Protein AF-0000000070378202 (afdb_homodimer)

Sequence (246 aa):
MAEDNIDEQTFQQDETEKQVVTYIEKVLQGKDYKEDMVPQWINEICEQTLEYLIKQQKPYKYMVNCMIMQSTGTGACAAQSCFWDGVVDGIAIIKWPKDSKEYSKNQVSAIVTVFASSLVPNHMAEDNIDEQTFQQDETEKQVVTYIEKVLQGKDYKEDMVPQWINEICEQTLEYLIKQQKPYKYMVNCMIMQSTGTGACAAQSCFWDGVVDGIAIIKWPKDSKEYSKNQVSAIVTVFASSLVPNH

InterPro domains:
  IPR005334 Dynein light chain Tctex-1-like [PF03645] (18-115)
  IPR005334 Dynein light chain Tctex-1-like [PTHR21255] (8-117)
  IPR038586 Tctex-1-like superfamily [G3DSA:3.30.1140.40] (4-118)

Solvent-accessible surface area (backbone atoms only — not comparable to full-atom values): 13903 Å² total; per-residue (Å²): 122,72,72,68,51,48,61,63,56,43,78,54,48,69,61,50,45,55,54,44,48,53,45,44,44,74,71,47,63,95,47,68,59,45,80,87,49,45,64,58,52,43,49,51,41,42,49,54,47,50,51,54,55,59,71,60,71,41,62,51,33,41,39,35,38,34,34,42,34,41,45,72,79,67,59,68,50,69,52,70,46,75,49,69,56,78,84,67,28,42,67,36,80,43,61,37,69,78,68,78,59,86,76,46,85,39,31,53,33,38,39,40,37,39,38,35,44,54,66,68,78,83,125,121,72,72,67,51,48,61,64,58,43,78,55,46,70,62,49,46,57,52,45,49,54,46,45,44,72,71,46,62,93,46,65,59,44,81,88,49,45,64,57,52,43,49,51,39,44,50,54,48,49,51,54,56,58,70,61,70,42,62,52,33,38,38,36,38,33,33,42,32,44,44,72,77,65,60,69,51,69,50,69,47,74,49,72,56,78,84,66,29,42,67,36,80,42,60,37,69,77,67,78,59,85,74,45,83,39,30,54,33,36,39,39,37,39,39,36,44,53,66,68,77,84,125

Foldseek 3Di:
DVVVVDVLQADDQVVLQVQLVVQLCVLAPPDFDDPVCVVVSQVSSQVSSVVVVVVSVHQWDKDKDKDKDFPQVDDDDDDDDDDADPVRKDKYKYKPPPDPPPRDGRRMIMIMMMIIHGPDPPD/DVVVVCVLQADDQVVLQVQLVVQLCVLAPPDFDDPVCVVVSQVSSQVSSVVVVVVSVHQWDKDKDKDKDFPQVDDDDDDDDDDADPVRKDKYKYKPPPDPPPRDGRRMIMIMMMIIHGPDPPD

Structure (mmCIF, N/CA/C/O backbone):
data_AF-0000000070378202-model_v1
#
loop_
_entity.id
_entity.type
_entity.pdbx_description
1 polymer 'Dynein light chain tctex-type 1 protein'
#
loop_
_atom_site.group_PDB
_atom_site.id
_atom_site.type_symbol
_atom_site.label_atom_id
_atom_site.label_alt_id
_atom_site.label_comp_id
_atom_site.label_asym_id
_atom_site.label_entity_id
_atom_site.label_seq_id
_atom_site.pdbx_PDB_ins_code
_atom_site.Cartn_x
_atom_site.Cartn_y
_atom_site.Cartn_z
_atom_site.occupancy
_atom_site.B_iso_or_equiv
_atom_site.auth_seq_id
_atom_site.auth_comp_id
_atom_site.auth_asym_id
_atom_site.auth_atom_id
_atom_site.pdbx_PDB_model_num
ATOM 1 N N . MET A 1 1 ? 23.797 -27.438 1.783 1 36 1 MET A N 1
ATOM 2 C CA . MET A 1 1 ? 23.703 -26.844 0.45 1 36 1 MET A CA 1
ATOM 3 C C . MET A 1 1 ? 22.266 -26.406 0.142 1 36 1 MET A C 1
ATOM 5 O O . MET A 1 1 ? 22.047 -25.594 -0.753 1 36 1 MET A O 1
ATOM 9 N N . ALA A 1 2 ? 21.281 -27.141 0.594 1 45.66 2 ALA A N 1
ATOM 10 C CA . ALA A 1 2 ? 19.828 -27.094 0.373 1 45.66 2 ALA A CA 1
ATOM 11 C C . ALA A 1 2 ? 19.219 -25.891 1.086 1 45.66 2 ALA A C 1
ATOM 13 O O . ALA A 1 2 ? 18.266 -25.281 0.577 1 45.66 2 ALA A O 1
ATOM 14 N N . GLU A 1 3 ? 19.5 -25.656 2.238 1 49.12 3 GLU A N 1
ATOM 15 C CA . GLU A 1 3 ? 19.109 -24.609 3.182 1 49.12 3 GLU A CA 1
ATOM 16 C C . GLU A 1 3 ? 19.516 -23.234 2.682 1 49.12 3 GLU A C 1
ATOM 18 O O . GLU A 1 3 ? 18.797 -22.25 2.891 1 49.12 3 GLU A O 1
ATOM 23 N N . ASP A 1 4 ? 20.75 -23.125 2.211 1 50.88 4 ASP A N 1
ATOM 24 C CA . ASP A 1 4 ? 21.391 -21.922 1.692 1 50.88 4 ASP A CA 1
ATOM 25 C C . ASP A 1 4 ? 20.609 -21.344 0.51 1 50.88 4 ASP A C 1
ATOM 27 O O . ASP A 1 4 ? 20.516 -20.125 0.35 1 50.88 4 ASP A O 1
ATOM 31 N N . ASN A 1 5 ? 19.969 -22.281 -0.327 1 58.06 5 ASN A N 1
ATOM 32 C CA . ASN A 1 5 ? 19.312 -21.984 -1.59 1 58.06 5 ASN A CA 1
ATOM 33 C C . ASN A 1 5 ? 17.922 -21.359 -1.364 1 58.06 5 ASN A C 1
ATOM 35 O O . ASN A 1 5 ? 17.453 -20.578 -2.193 1 58.06 5 ASN A O 1
ATOM 39 N N . ILE A 1 6 ? 17.438 -21.609 -0.183 1 62.44 6 ILE A N 1
ATOM 40 C CA . ILE A 1 6 ? 16.094 -21.141 0.122 1 62.44 6 ILE A CA 1
ATOM 41 C C . ILE A 1 6 ? 16.109 -19.625 0.309 1 62.44 6 ILE A C 1
ATOM 43 O O . ILE A 1 6 ? 15.234 -18.906 -0.188 1 62.44 6 ILE A O 1
ATOM 47 N N . ASP A 1 7 ? 17.172 -19.203 0.99 1 70 7 ASP A N 1
ATOM 48 C CA . ASP A 1 7 ? 17.281 -17.766 1.219 1 70 7 ASP A CA 1
ATOM 49 C C . ASP A 1 7 ? 17.422 -17.016 -0.1 1 70 7 ASP A C 1
ATOM 51 O O . ASP A 1 7 ? 16.891 -15.906 -0.243 1 70 7 ASP A O 1
ATOM 55 N N . GLU A 1 8 ? 17.984 -17.734 -1.049 1 76.81 8 GLU A N 1
ATOM 56 C CA . GLU A 1 8 ? 18.234 -17.078 -2.334 1 76.81 8 GLU A CA 1
ATOM 57 C C . GLU A 1 8 ? 16.938 -16.922 -3.129 1 76.81 8 GLU A C 1
ATOM 59 O O . GLU A 1 8 ? 16.844 -16.078 -4.016 1 76.81 8 GLU A O 1
ATOM 64 N N . GLN A 1 9 ? 16.047 -17.672 -2.738 1 87.06 9 GLN A N 1
ATOM 65 C CA . GLN A 1 9 ? 14.828 -17.656 -3.545 1 87.06 9 GLN A CA 1
ATOM 66 C C . GLN A 1 9 ? 13.656 -17.047 -2.766 1 87.06 9 GLN A C 1
ATOM 68 O O . GLN A 1 9 ? 12.57 -16.859 -3.314 1 87.06 9 GLN A O 1
ATOM 73 N N . THR A 1 10 ? 13.969 -16.703 -1.515 1 92.75 10 THR A N 1
ATOM 74 C CA . THR A 1 10 ? 12.875 -16.219 -0.678 1 92.75 10 THR A CA 1
ATOM 75 C C . THR A 1 10 ? 13.023 -14.719 -0.425 1 92.75 10 THR A C 1
ATOM 77 O O . THR A 1 10 ? 14.117 -14.164 -0.562 1 92.75 10 THR A O 1
ATOM 80 N N . PHE A 1 11 ? 11.945 -14.125 -0.12 1 95.75 11 PHE A N 1
ATOM 81 C CA . PHE A 1 11 ? 11.945 -12.695 0.182 1 95.75 11 PHE A CA 1
ATOM 82 C C . PHE A 1 11 ? 12.688 -12.422 1.486 1 95.75 11 PHE A C 1
ATOM 84 O O . PHE A 1 11 ? 12.391 -13.031 2.516 1 95.75 11 PHE A O 1
ATOM 91 N N . GLN A 1 12 ? 13.68 -11.547 1.439 1 96 12 GLN A N 1
ATOM 92 C CA . GLN A 1 12 ? 14.469 -11.18 2.611 1 96 12 GLN A CA 1
ATOM 93 C C . GLN A 1 12 ? 14.008 -9.844 3.188 1 96 12 GLN A C 1
ATOM 95 O O . GLN A 1 12 ? 14.5 -8.789 2.785 1 96 12 GLN A O 1
ATOM 100 N N . GLN A 1 13 ? 13.156 -9.93 4.176 1 95.94 13 GLN A N 1
ATOM 101 C CA . GLN A 1 13 ? 12.516 -8.75 4.746 1 95.94 13 GLN A CA 1
ATOM 102 C C . GLN A 1 13 ? 13.555 -7.797 5.336 1 95.94 13 GLN A C 1
ATOM 104 O O . GLN A 1 13 ? 13.562 -6.605 5.02 1 95.94 13 GLN A O 1
ATOM 109 N N . ASP A 1 14 ? 14.484 -8.289 6.172 1 96.31 14 ASP A N 1
ATOM 110 C CA . ASP A 1 14 ? 15.461 -7.465 6.875 1 96.31 14 ASP A CA 1
ATOM 111 C C . ASP A 1 14 ? 16.375 -6.738 5.891 1 96.31 14 ASP A C 1
ATOM 113 O O . ASP A 1 14 ? 16.625 -5.543 6.047 1 96.31 14 ASP A O 1
ATOM 117 N N . GLU A 1 15 ? 16.875 -7.492 4.902 1 96.44 15 GLU A N 1
ATOM 118 C CA . GLU A 1 15 ? 17.75 -6.895 3.895 1 96.44 15 GLU A CA 1
ATOM 119 C C . GLU A 1 15 ? 17 -5.828 3.09 1 96.44 15 GLU A C 1
ATOM 121 O O . GLU A 1 15 ? 17.562 -4.773 2.787 1 96.44 15 GLU A O 1
ATOM 126 N N . THR A 1 16 ? 15.773 -6.164 2.727 1 97.62 16 THR A N 1
ATOM 127 C CA . THR A 1 16 ? 14.961 -5.211 1.981 1 97.62 16 THR A CA 1
ATOM 128 C C . THR A 1 16 ? 14.758 -3.93 2.783 1 97.62 16 THR A C 1
ATOM 130 O O . THR A 1 16 ? 14.906 -2.826 2.252 1 97.62 16 THR A O 1
ATOM 1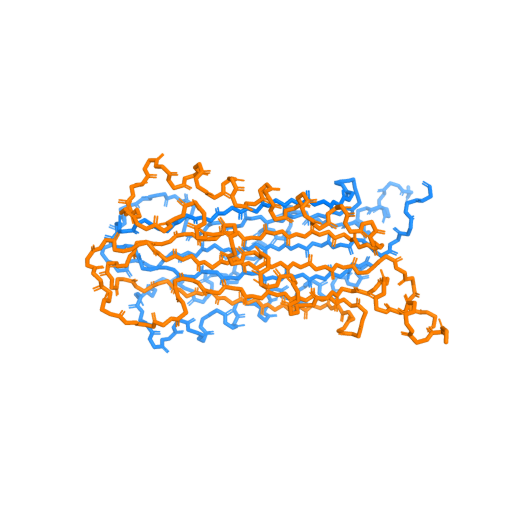33 N N . GLU A 1 17 ? 14.5 -4.039 4.047 1 97.75 17 GLU A N 1
ATOM 134 C CA . GLU A 1 17 ? 14.297 -2.881 4.91 1 97.75 17 GLU A CA 1
ATOM 135 C C . GLU A 1 17 ? 15.539 -1.998 4.949 1 97.75 17 GLU A C 1
ATOM 137 O O . GLU A 1 17 ? 15.453 -0.777 4.805 1 97.75 17 GLU A O 1
ATOM 142 N N . LYS A 1 18 ? 16.641 -2.631 5.145 1 97.69 18 LYS A N 1
ATOM 143 C CA . LYS A 1 18 ? 17.906 -1.893 5.203 1 97.69 18 LYS A CA 1
ATOM 144 C C . LYS A 1 18 ? 18.156 -1.137 3.9 1 97.69 18 LYS A C 1
ATOM 146 O O . LYS A 1 18 ? 18.531 0.037 3.922 1 97.69 18 LYS A O 1
ATOM 151 N N . GLN A 1 19 ? 17.938 -1.818 2.812 1 98.12 19 GLN A N 1
ATOM 152 C CA . GLN A 1 19 ? 18.188 -1.203 1.512 1 98.12 19 GLN A CA 1
ATOM 153 C C . GLN A 1 19 ? 17.219 -0.045 1.261 1 98.12 19 GLN A C 1
ATOM 155 O O . GLN A 1 19 ? 17.641 1.019 0.791 1 98.12 19 GLN A O 1
ATOM 160 N N . VAL A 1 20 ? 15.961 -0.213 1.566 1 98.31 20 VAL A N 1
ATOM 161 C CA . VAL A 1 20 ? 14.961 0.814 1.309 1 98.31 20 VAL A CA 1
ATOM 162 C C . VAL A 1 20 ? 15.234 2.037 2.178 1 98.31 20 VAL A C 1
ATOM 164 O O . VAL A 1 20 ? 15.055 3.176 1.737 1 98.31 20 VAL A O 1
ATOM 167 N N . VAL A 1 21 ? 15.742 1.843 3.391 1 97.62 21 VAL A N 1
ATOM 168 C CA . VAL A 1 21 ? 16.109 2.953 4.262 1 97.62 21 VAL A CA 1
ATOM 169 C C . VAL A 1 21 ? 17.188 3.805 3.594 1 97.62 21 VAL A C 1
ATOM 171 O O . VAL A 1 21 ? 17.125 5.035 3.629 1 97.62 21 VAL A O 1
ATOM 174 N N . THR A 1 22 ? 18.156 3.172 3.035 1 98.12 22 THR A N 1
ATOM 175 C CA . THR A 1 22 ? 19.219 3.895 2.361 1 98.12 22 THR A CA 1
ATOM 176 C C . THR A 1 22 ? 18.672 4.75 1.227 1 98.12 22 THR A C 1
ATOM 178 O O . THR A 1 22 ? 19.125 5.875 1.01 1 98.12 22 THR A O 1
ATOM 181 N N . TYR A 1 23 ? 17.641 4.234 0.448 1 98.38 23 TYR A N 1
ATOM 182 C CA . TYR A 1 23 ? 17.047 4.984 -0.648 1 98.38 23 TYR A CA 1
ATOM 183 C C . TYR A 1 23 ? 16.25 6.18 -0.123 1 98.38 23 TYR A C 1
ATOM 185 O O . TYR A 1 23 ? 16.297 7.262 -0.708 1 98.38 23 TYR A O 1
ATOM 193 N N . ILE A 1 24 ? 15.555 5.98 0.973 1 97.88 24 ILE A N 1
ATOM 194 C CA . ILE A 1 24 ? 14.797 7.062 1.596 1 97.88 24 ILE A CA 1
ATOM 195 C C . ILE A 1 24 ? 15.75 8.164 2.049 1 97.88 24 ILE A C 1
ATOM 197 O O . ILE A 1 24 ? 15.523 9.344 1.764 1 97.88 24 ILE A O 1
ATOM 201 N N . GLU A 1 25 ? 16.766 7.809 2.703 1 96.69 25 GLU A N 1
ATOM 202 C CA . GLU A 1 25 ? 17.719 8.773 3.242 1 96.69 25 GLU A CA 1
ATOM 203 C C . GLU A 1 25 ? 18.438 9.523 2.125 1 96.69 25 GLU A C 1
ATOM 205 O O . GLU A 1 25 ? 18.703 10.727 2.236 1 96.69 25 GLU A O 1
ATOM 210 N N . LYS A 1 26 ? 18.781 8.781 1.133 1 97.75 26 LYS A N 1
ATOM 211 C CA . LYS A 1 26 ? 19.422 9.414 -0.025 1 97.75 26 LYS A CA 1
ATOM 212 C C . LYS A 1 26 ? 18.531 10.523 -0.594 1 97.75 26 LYS A C 1
ATOM 214 O O . LYS A 1 26 ? 19.047 11.555 -1.037 1 97.75 26 LYS A O 1
ATOM 219 N N . VAL A 1 27 ? 17.203 10.336 -0.586 1 97.75 27 VAL A N 1
ATOM 220 C CA . VAL A 1 27 ? 16.266 11.258 -1.225 1 97.75 27 VAL A CA 1
ATOM 221 C C . VAL A 1 27 ? 15.836 12.336 -0.229 1 97.75 27 VAL A C 1
ATOM 223 O O . VAL A 1 27 ? 15.789 13.516 -0.567 1 97.75 27 VAL A O 1
ATOM 226 N N . LEU A 1 28 ? 15.633 12 1.084 1 95.44 28 LEU A N 1
ATOM 227 C CA . LEU A 1 28 ? 14.883 12.883 1.969 1 95.44 28 LEU A CA 1
ATOM 228 C C . LEU A 1 28 ? 15.797 13.484 3.035 1 95.44 28 LEU A C 1
ATOM 230 O O . LEU A 1 28 ? 15.438 14.469 3.684 1 95.44 28 LEU A O 1
ATOM 234 N N . GLN A 1 29 ? 16.906 12.828 3.342 1 93.56 29 GLN A N 1
ATOM 235 C CA . GLN A 1 29 ? 17.75 13.305 4.434 1 93.56 29 GLN A CA 1
ATOM 236 C C . GLN A 1 29 ? 18.141 14.766 4.227 1 93.56 29 GLN A C 1
ATOM 238 O O . GLN A 1 29 ? 18.609 15.141 3.15 1 93.56 29 GLN A O 1
ATOM 243 N N . GLY A 1 30 ? 17.828 15.641 5.242 1 90.62 30 GLY A N 1
ATOM 244 C CA . GLY A 1 30 ? 18.219 17.047 5.219 1 90.62 30 GLY A CA 1
ATOM 245 C C . GLY A 1 30 ? 17.25 17.922 4.445 1 90.62 30 GLY A C 1
ATOM 246 O O . GLY A 1 30 ? 17.5 19.109 4.258 1 90.62 30 GLY A O 1
ATOM 247 N N . LYS A 1 31 ? 16.188 17.375 3.93 1 91.44 31 LYS A N 1
ATOM 248 C CA . LYS A 1 31 ? 15.227 18.156 3.154 1 91.44 31 LYS A CA 1
ATOM 249 C C . LYS A 1 31 ? 14.031 18.562 4.012 1 91.44 31 LYS A C 1
ATOM 251 O O . LYS A 1 31 ? 13.609 17.812 4.895 1 91.44 31 LYS A O 1
ATOM 256 N N . ASP A 1 32 ? 13.539 19.75 3.656 1 90.12 32 ASP A N 1
ATOM 257 C CA . ASP A 1 32 ? 12.258 20.172 4.211 1 90.12 32 ASP A CA 1
ATOM 258 C C . ASP A 1 32 ? 11.109 19.812 3.268 1 90.12 32 ASP A C 1
ATOM 260 O O . ASP A 1 32 ? 11.289 19.75 2.051 1 90.12 32 ASP A O 1
ATOM 264 N N . TYR A 1 33 ? 10.016 19.641 3.9 1 89.94 33 TYR A N 1
ATOM 265 C CA . TYR A 1 33 ? 8.852 19.266 3.098 1 89.94 33 TYR A CA 1
ATOM 266 C C . TYR A 1 33 ? 8.516 20.359 2.09 1 89.94 33 TYR A C 1
ATOM 268 O O . TYR A 1 33 ? 8.352 21.531 2.457 1 89.94 33 TYR A O 1
ATOM 276 N N . LYS A 1 34 ? 8.461 20.031 0.871 1 91.12 34 LYS A N 1
ATOM 277 C CA . LYS A 1 34 ? 8.016 20.875 -0.242 1 91.12 34 LYS A CA 1
ATOM 278 C C . LYS A 1 34 ? 6.984 20.141 -1.099 1 91.12 34 LYS A C 1
ATOM 280 O O . LYS A 1 34 ? 7.328 19.234 -1.854 1 91.12 34 LYS A O 1
ATOM 285 N N . GLU A 1 35 ? 5.812 20.578 -1.012 1 88.31 35 GLU A N 1
ATOM 286 C CA . GLU A 1 35 ? 4.68 19.906 -1.637 1 88.31 35 GLU A CA 1
ATOM 287 C C . GLU A 1 35 ? 4.934 19.656 -3.121 1 88.31 35 GLU A C 1
ATOM 289 O O . GLU A 1 35 ? 4.551 18.609 -3.656 1 88.31 35 GLU A O 1
ATOM 294 N N . ASP A 1 36 ? 5.516 20.5 -3.746 1 93.75 36 ASP A N 1
ATOM 295 C CA . ASP A 1 36 ? 5.727 20.406 -5.188 1 93.75 36 ASP A CA 1
ATOM 296 C C . ASP A 1 36 ? 6.816 19.391 -5.516 1 93.75 36 ASP A C 1
ATOM 298 O O . ASP A 1 36 ? 6.938 18.953 -6.66 1 93.75 36 ASP A O 1
ATOM 302 N N . MET A 1 37 ? 7.609 19.031 -4.531 1 95.38 37 MET A N 1
ATOM 303 C CA . MET A 1 37 ? 8.711 18.109 -4.766 1 95.38 37 MET A CA 1
ATOM 304 C C . MET A 1 37 ? 8.328 16.688 -4.344 1 95.38 37 MET A C 1
ATOM 306 O O . MET A 1 37 ? 9 15.719 -4.719 1 95.38 37 MET A O 1
ATOM 310 N N . VAL A 1 38 ? 7.312 16.562 -3.6 1 94.94 38 VAL A N 1
ATOM 311 C CA . VAL A 1 38 ? 6.961 15.32 -2.938 1 94.94 38 VAL A CA 1
ATOM 312 C C . VAL A 1 38 ? 6.695 14.234 -3.982 1 94.94 38 VAL A C 1
ATOM 314 O O . VAL A 1 38 ? 7.211 13.117 -3.873 1 94.94 38 VAL A O 1
ATOM 317 N N . PRO A 1 39 ? 6.008 14.586 -5.02 1 96.38 39 PRO A N 1
ATOM 318 C CA . PRO A 1 39 ? 5.789 13.547 -6.031 1 96.38 39 PRO A CA 1
ATOM 319 C C . PRO A 1 39 ? 7.094 13.023 -6.633 1 96.38 39 PRO A C 1
ATOM 321 O O . PRO A 1 39 ? 7.234 11.82 -6.859 1 96.38 39 PRO A O 1
ATOM 324 N N . GLN A 1 40 ? 7.949 13.844 -6.84 1 97.69 40 GLN A N 1
ATOM 325 C CA . GLN A 1 40 ? 9.242 13.438 -7.383 1 97.69 40 GLN A CA 1
ATOM 326 C C . GLN A 1 40 ? 10 12.547 -6.398 1 97.69 40 GLN A C 1
ATOM 328 O O . GLN A 1 40 ? 10.609 11.555 -6.797 1 97.69 40 GLN A O 1
ATOM 333 N N . TRP A 1 41 ? 9.992 12.945 -5.152 1 98.12 41 TRP A N 1
ATOM 334 C CA . TRP A 1 41 ? 10.648 12.148 -4.125 1 98.12 41 TRP A CA 1
ATOM 335 C C . TRP A 1 41 ? 10.047 10.742 -4.055 1 98.12 41 TRP A C 1
ATOM 337 O O . TRP A 1 41 ? 10.781 9.75 -4.008 1 98.12 41 TRP A O 1
ATOM 347 N N . ILE A 1 42 ? 8.742 10.672 -4.129 1 98.12 42 ILE A N 1
ATOM 348 C CA . ILE A 1 42 ? 8.039 9.398 -4.082 1 98.12 42 ILE A CA 1
ATOM 349 C C . ILE A 1 42 ? 8.453 8.531 -5.273 1 98.12 42 ILE A C 1
ATOM 351 O O . ILE A 1 42 ? 8.812 7.363 -5.109 1 98.12 42 ILE A O 1
ATOM 355 N N . ASN A 1 43 ? 8.438 9.102 -6.371 1 98.12 43 ASN A N 1
ATOM 356 C CA . ASN A 1 43 ? 8.805 8.367 -7.582 1 98.12 43 ASN A CA 1
ATOM 357 C C . ASN A 1 43 ? 10.227 7.816 -7.504 1 98.12 43 ASN A C 1
ATOM 359 O O . ASN A 1 43 ? 10.469 6.66 -7.848 1 98.12 43 ASN A O 1
ATOM 363 N N . GLU A 1 44 ? 11.07 8.625 -7.082 1 98.56 44 GLU A N 1
ATOM 364 C CA . GLU A 1 44 ? 12.469 8.219 -6.98 1 98.56 44 GLU A CA 1
ATOM 365 C C . GLU A 1 44 ? 12.633 7.051 -6.012 1 98.56 44 GLU A C 1
ATOM 367 O O . GLU A 1 44 ? 13.305 6.066 -6.32 1 98.56 44 GLU A O 1
ATOM 372 N N . ILE A 1 45 ? 12.023 7.129 -4.879 1 98.56 45 ILE A N 1
ATOM 373 C CA . ILE A 1 45 ? 12.117 6.078 -3.871 1 98.56 45 ILE A CA 1
ATOM 374 C C . ILE A 1 45 ? 11.5 4.789 -4.41 1 98.56 45 ILE A C 1
ATOM 376 O O . ILE A 1 45 ? 12.086 3.713 -4.289 1 98.56 45 ILE A O 1
ATOM 380 N N . CYS A 1 46 ? 10.406 4.871 -5.023 1 98.44 46 CYS A N 1
ATOM 381 C CA . CYS A 1 46 ? 9.727 3.711 -5.586 1 98.44 46 CYS A CA 1
ATOM 382 C C . CYS A 1 46 ? 10.578 3.055 -6.668 1 98.44 46 CYS A C 1
ATOM 384 O O . CYS A 1 46 ? 10.719 1.83 -6.695 1 98.44 46 CYS A O 1
ATOM 386 N N . GLU A 1 47 ? 11.094 3.893 -7.488 1 98.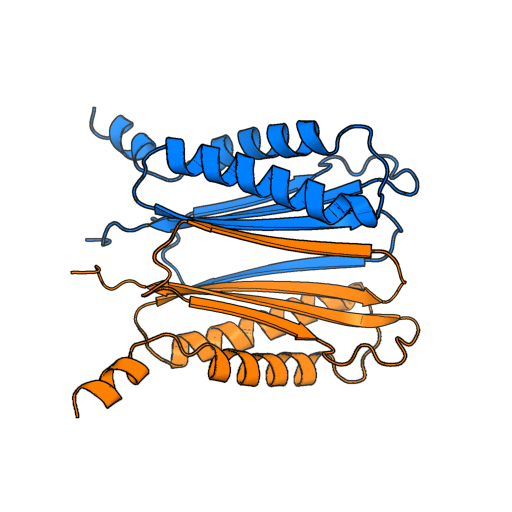06 47 GLU A N 1
ATOM 387 C CA . GLU A 1 47 ? 11.906 3.387 -8.594 1 98.06 47 GLU A CA 1
ATOM 388 C C . GLU A 1 47 ? 13.125 2.635 -8.078 1 98.06 47 GLU A C 1
ATOM 390 O O . GLU A 1 47 ? 13.398 1.509 -8.5 1 98.06 47 GLU A O 1
ATOM 395 N N . GLN A 1 48 ? 13.867 3.207 -7.199 1 98.5 48 GLN A N 1
ATOM 396 C CA . GLN A 1 48 ? 15.055 2.574 -6.648 1 98.5 48 GLN A CA 1
ATOM 397 C C . GLN A 1 48 ? 14.703 1.283 -5.914 1 98.5 48 GLN A C 1
ATOM 399 O O . GLN A 1 48 ? 15.406 0.278 -6.039 1 98.5 48 GLN A O 1
ATOM 404 N N . THR A 1 49 ? 13.641 1.327 -5.168 1 98.62 49 THR A N 1
ATOM 405 C CA . THR A 1 49 ? 13.203 0.159 -4.41 1 98.62 49 THR A CA 1
ATOM 406 C C . THR A 1 49 ? 12.82 -0.982 -5.348 1 98.62 49 THR A C 1
ATOM 408 O O . THR A 1 49 ? 13.266 -2.119 -5.168 1 98.62 49 THR A O 1
ATOM 411 N N . LEU A 1 50 ? 12.055 -0.627 -6.324 1 98.31 50 LEU A N 1
ATOM 412 C CA . LEU A 1 50 ? 11.602 -1.643 -7.266 1 98.31 50 LEU A CA 1
ATOM 413 C C . LEU A 1 50 ? 12.773 -2.205 -8.07 1 98.31 50 LEU A C 1
ATOM 415 O O . LEU A 1 50 ? 12.844 -3.412 -8.305 1 98.31 50 LEU A O 1
ATOM 419 N N . GLU A 1 51 ? 13.648 -1.346 -8.484 1 98.12 51 GLU A N 1
ATOM 420 C CA . GLU A 1 51 ? 14.836 -1.786 -9.203 1 98.12 51 GLU A CA 1
ATOM 421 C C . GLU A 1 51 ? 15.648 -2.777 -8.375 1 98.12 51 GLU A C 1
ATOM 423 O O . GLU A 1 51 ? 16.109 -3.801 -8.891 1 98.12 51 GLU A O 1
ATOM 428 N N . TYR A 1 52 ? 15.828 -2.461 -7.176 1 98.19 52 TYR A N 1
ATOM 429 C CA . TYR A 1 52 ? 16.547 -3.338 -6.25 1 98.19 52 TYR A CA 1
ATOM 430 C C . TYR A 1 52 ? 15.883 -4.707 -6.176 1 98.19 52 TYR A C 1
ATOM 432 O O . TYR A 1 52 ? 16.547 -5.734 -6.262 1 98.19 52 TYR A O 1
ATOM 440 N N . LEU A 1 53 ? 14.586 -4.77 -6.043 1 97.81 53 LEU A N 1
ATOM 441 C CA . LEU A 1 53 ? 13.844 -6.016 -5.895 1 97.81 53 LEU A CA 1
ATOM 442 C C . LEU A 1 53 ? 13.922 -6.855 -7.164 1 97.81 53 LEU A C 1
ATOM 444 O O . LEU A 1 53 ? 14.109 -8.07 -7.098 1 97.81 53 LEU A O 1
ATOM 448 N N . ILE A 1 54 ? 13.781 -6.191 -8.305 1 97.12 54 ILE A N 1
ATOM 449 C CA . ILE A 1 54 ? 13.828 -6.883 -9.586 1 97.12 54 ILE A CA 1
ATOM 450 C C . ILE A 1 54 ? 15.203 -7.496 -9.797 1 97.12 54 ILE A C 1
ATOM 452 O O . ILE A 1 54 ? 15.328 -8.609 -10.312 1 97.12 54 ILE A O 1
ATOM 456 N N . LYS A 1 55 ? 16.203 -6.812 -9.383 1 96.94 55 LYS A N 1
ATOM 457 C CA . LYS A 1 55 ? 17.594 -7.258 -9.555 1 96.94 55 LYS A CA 1
ATOM 458 C C . LYS A 1 55 ? 17.859 -8.523 -8.758 1 96.94 55 LYS A C 1
ATOM 460 O O . LYS A 1 55 ? 18.797 -9.273 -9.07 1 96.94 55 LYS A O 1
ATOM 465 N N . GLN A 1 56 ? 17.125 -8.742 -7.723 1 95.12 56 GLN A N 1
ATOM 466 C CA . GLN A 1 56 ? 17.312 -9.945 -6.922 1 95.12 56 GLN A CA 1
ATOM 467 C C . GLN A 1 56 ? 16.891 -11.195 -7.695 1 95.12 56 GLN A C 1
ATOM 469 O O . GLN A 1 56 ? 17.234 -12.312 -7.316 1 95.12 56 GLN A O 1
ATOM 474 N N . GLN A 1 57 ? 16.094 -11.07 -8.812 1 94.5 57 GLN A N 1
ATOM 475 C CA . GLN A 1 57 ? 15.672 -12.133 -9.719 1 94.5 57 GLN A CA 1
ATOM 476 C C . GLN A 1 57 ? 14.992 -13.266 -8.961 1 94.5 57 GLN A C 1
ATOM 478 O O . GLN A 1 57 ? 15.234 -14.445 -9.242 1 94.5 57 GLN A O 1
ATOM 483 N N . LYS A 1 58 ? 14.305 -12.922 -7.957 1 95.06 58 LYS A N 1
ATOM 484 C CA . LYS A 1 58 ? 13.5 -13.891 -7.211 1 95.06 58 LYS A CA 1
ATOM 485 C C . LYS A 1 58 ? 12.102 -14.016 -7.809 1 95.06 58 LYS A C 1
ATOM 487 O O . LYS A 1 58 ? 11.625 -13.102 -8.484 1 95.06 58 LYS A O 1
ATOM 492 N N . PRO A 1 59 ? 11.422 -15.156 -7.652 1 94.25 59 PRO A N 1
ATOM 493 C CA . PRO A 1 59 ? 10.109 -15.383 -8.266 1 94.25 59 PRO A CA 1
ATOM 494 C C . PRO A 1 59 ? 8.977 -14.719 -7.496 1 94.25 59 PRO A C 1
ATOM 496 O O . PRO A 1 59 ? 8.133 -15.406 -6.906 1 94.25 59 PRO A O 1
ATOM 499 N N . TYR A 1 60 ? 8.938 -13.469 -7.57 1 95.88 60 TYR A N 1
ATOM 500 C CA . TYR A 1 60 ? 7.926 -12.695 -6.859 1 95.88 60 TYR A CA 1
ATOM 501 C C . TYR A 1 60 ? 7.34 -11.609 -7.754 1 95.88 60 TYR A C 1
ATOM 503 O O . TYR A 1 60 ? 8.023 -11.086 -8.641 1 95.88 60 TYR A O 1
ATOM 511 N N . LYS A 1 61 ? 6.121 -11.336 -7.57 1 96.44 61 LYS A N 1
ATOM 512 C CA . LYS A 1 61 ? 5.535 -10.047 -7.926 1 96.44 61 LYS A CA 1
ATOM 513 C C . LYS A 1 61 ? 5.742 -9.023 -6.812 1 96.44 61 LYS A C 1
ATOM 515 O O . LYS A 1 61 ? 5.68 -9.367 -5.629 1 96.44 61 LYS A O 1
ATOM 520 N N . TYR A 1 62 ? 5.945 -7.797 -7.211 1 97.69 62 TYR A N 1
ATOM 521 C CA . TYR A 1 62 ? 6.25 -6.793 -6.199 1 97.69 62 TYR A CA 1
ATOM 522 C C . TYR A 1 62 ? 5.293 -5.609 -6.297 1 97.69 62 TYR A C 1
ATOM 524 O O . TYR A 1 62 ? 4.891 -5.219 -7.398 1 97.69 62 TYR A O 1
ATOM 532 N N . MET A 1 63 ? 5.004 -5.02 -5.172 1 97.06 63 MET A N 1
ATOM 533 C CA . MET A 1 63 ? 4.32 -3.736 -5.039 1 97.06 63 MET A CA 1
ATOM 534 C C . MET A 1 63 ? 5.004 -2.855 -4 1 97.06 63 MET A C 1
ATOM 536 O O . MET A 1 63 ? 5.316 -3.314 -2.9 1 97.06 63 MET A O 1
ATOM 540 N N . VAL A 1 64 ? 5.246 -1.672 -4.371 1 97.94 64 VAL A N 1
ATOM 541 C CA . VAL A 1 64 ? 5.84 -0.696 -3.463 1 97.94 64 VAL A CA 1
ATOM 542 C C . VAL A 1 64 ? 4.887 0.483 -3.279 1 97.94 64 VAL A C 1
ATOM 544 O O . VAL A 1 64 ? 4.434 1.082 -4.258 1 97.94 64 VAL A O 1
ATOM 547 N N . ASN A 1 65 ? 4.477 0.752 -2.117 1 97.19 65 ASN A N 1
ATOM 548 C CA . ASN A 1 65 ? 3.705 1.938 -1.758 1 97.19 65 ASN A CA 1
ATOM 549 C C . ASN A 1 65 ? 4.543 2.928 -0.954 1 97.19 65 ASN A C 1
ATOM 551 O O . ASN A 1 65 ? 5.09 2.578 0.093 1 97.19 65 ASN A O 1
ATOM 555 N N . CYS A 1 66 ? 4.648 4.094 -1.415 1 97.38 66 CYS A N 1
ATOM 556 C CA . CYS A 1 66 ? 5.406 5.129 -0.722 1 97.38 66 CYS A CA 1
ATOM 557 C C . CYS A 1 66 ? 4.516 6.309 -0.361 1 97.38 66 CYS A C 1
ATOM 559 O O . CYS A 1 66 ? 3.803 6.84 -1.216 1 97.38 66 CYS A O 1
ATOM 561 N N . MET A 1 67 ? 4.57 6.672 0.872 1 94.88 67 MET A N 1
ATOM 562 C CA . MET A 1 67 ? 3.85 7.828 1.396 1 94.88 67 MET A CA 1
ATOM 563 C C . MET A 1 67 ? 4.809 8.812 2.055 1 94.88 67 MET A C 1
ATOM 565 O O . MET A 1 67 ? 5.656 8.422 2.861 1 94.88 67 MET A O 1
ATOM 569 N N . ILE A 1 68 ? 4.684 10.023 1.723 1 93.56 68 ILE A N 1
ATOM 570 C CA . ILE A 1 68 ? 5.469 11.078 2.359 1 93.56 68 ILE A CA 1
ATOM 571 C C . ILE A 1 68 ? 4.535 12.094 3.014 1 93.56 68 ILE A C 1
ATOM 573 O O . ILE A 1 68 ? 3.516 12.477 2.434 1 93.56 68 ILE A O 1
ATOM 577 N N . MET A 1 69 ? 4.891 12.508 4.184 1 90.12 69 MET A N 1
ATOM 578 C CA . MET A 1 69 ? 4.051 13.43 4.949 1 90.12 69 MET A CA 1
ATOM 579 C C . MET A 1 69 ? 4.891 14.539 5.57 1 90.12 69 MET A C 1
ATOM 581 O O . MET A 1 69 ? 6.074 14.344 5.855 1 90.12 69 MET A O 1
ATOM 585 N N . GLN A 1 70 ? 4.176 15.688 5.699 1 85.56 70 GLN A N 1
ATOM 586 C CA . GLN A 1 70 ? 4.773 16.766 6.473 1 85.56 70 GLN A CA 1
ATOM 587 C C . GLN A 1 70 ? 4.602 16.531 7.973 1 85.56 70 GLN A C 1
ATOM 589 O O . GLN A 1 70 ? 3.529 16.141 8.422 1 85.56 70 GLN A O 1
ATOM 594 N N . SER A 1 71 ? 5.598 16.719 8.742 1 75 71 SER A N 1
ATOM 595 C CA . SER A 1 71 ? 5.527 16.547 10.195 1 75 71 SER A CA 1
ATOM 596 C C . SER A 1 71 ? 4.746 17.672 10.844 1 75 71 SER A C 1
ATOM 598 O O . SER A 1 71 ? 5.336 18.656 11.312 1 75 71 SER A O 1
ATOM 600 N N . THR A 1 72 ? 3.602 18.047 10.484 1 67.25 72 THR A N 1
ATOM 601 C CA . THR A 1 72 ? 2.826 19.156 11.039 1 67.25 72 THR A CA 1
ATOM 602 C C . THR A 1 72 ? 2.107 18.719 12.312 1 67.25 72 THR A C 1
ATOM 604 O O . THR A 1 72 ? 1.485 19.547 12.984 1 67.25 72 THR A O 1
ATOM 607 N N . GLY A 1 73 ? 2.35 17.672 12.844 1 63.06 73 GLY A N 1
ATOM 608 C CA . GLY A 1 73 ? 1.601 17.188 13.992 1 63.06 73 GLY A CA 1
ATOM 609 C C . GLY A 1 73 ? 0.26 16.578 13.617 1 63.06 73 GLY A C 1
ATOM 610 O O . GLY A 1 73 ? -0.444 16.047 14.477 1 63.06 73 GLY A O 1
ATOM 611 N N . THR A 1 74 ? -0.217 17.141 12.445 1 65 74 THR A N 1
ATOM 612 C CA . THR A 1 74 ? -1.468 16.531 12.008 1 65 74 THR A CA 1
ATOM 613 C C . THR A 1 74 ? -1.234 15.102 11.516 1 65 74 THR A C 1
ATOM 615 O O . THR A 1 74 ? -0.15 14.781 11.023 1 65 74 THR A O 1
ATOM 618 N N . GLY A 1 75 ? -2.252 14.234 11.945 1 70.88 75 GLY A N 1
ATOM 619 C CA . GLY A 1 75 ? -2.053 12.797 12.031 1 70.88 75 GLY A CA 1
ATOM 620 C C . GLY A 1 75 ? -2.504 12.055 10.781 1 70.88 75 GLY A C 1
ATOM 621 O O . GLY A 1 75 ? -3.611 12.281 10.289 1 70.88 75 GLY A O 1
ATOM 622 N N . ALA A 1 76 ? -1.646 11.492 9.969 1 82.69 76 ALA A N 1
ATOM 623 C CA . ALA A 1 76 ? -1.935 10.43 9.016 1 82.69 76 ALA A CA 1
ATOM 624 C C . ALA A 1 76 ? -1.613 9.062 9.617 1 82.69 76 ALA A C 1
ATOM 626 O O . ALA A 1 76 ? -0.65 8.914 10.367 1 82.69 76 ALA A O 1
ATOM 627 N N . CYS A 1 77 ? -2.531 8.195 9.422 1 91.5 77 CYS A N 1
ATOM 628 C CA . CYS A 1 77 ? -2.322 6.82 9.844 1 91.5 77 CYS A CA 1
ATOM 629 C C . CYS A 1 77 ? -2.662 5.844 8.727 1 91.5 77 CYS A C 1
ATOM 631 O O . CYS A 1 77 ? -3.629 6.047 7.992 1 91.5 77 CYS A O 1
ATOM 633 N N . ALA A 1 78 ? -1.866 4.906 8.602 1 93.25 78 ALA A N 1
ATOM 634 C CA . ALA A 1 78 ? -2.094 3.896 7.566 1 93.25 78 ALA A CA 1
ATOM 635 C C . ALA A 1 78 ? -1.852 2.49 8.109 1 93.25 78 ALA A C 1
ATOM 637 O O . ALA A 1 78 ? -1.007 2.295 8.992 1 93.25 78 ALA A O 1
ATOM 638 N N . ALA A 1 79 ? -2.557 1.588 7.574 1 94 79 ALA A N 1
ATOM 639 C CA . ALA A 1 79 ? -2.371 0.169 7.867 1 94 79 ALA A CA 1
ATOM 640 C C . ALA A 1 79 ? -2.742 -0.692 6.664 1 94 79 ALA A C 1
ATOM 642 O O . ALA A 1 79 ? -3.289 -0.191 5.68 1 94 79 ALA A O 1
ATOM 643 N N . GLN A 1 80 ? -2.365 -1.9 6.762 1 94 80 GLN A N 1
ATOM 644 C CA . GLN A 1 80 ? -2.645 -2.834 5.676 1 94 80 GLN A CA 1
ATOM 645 C C . GLN A 1 80 ? -3.141 -4.172 6.215 1 94 80 GLN A C 1
ATOM 647 O O . GLN A 1 80 ? -2.797 -4.562 7.332 1 94 80 GLN A O 1
ATOM 652 N N . SER A 1 81 ? -3.926 -4.766 5.52 1 95.19 81 SER A N 1
ATOM 653 C CA . SER A 1 81 ? -4.379 -6.137 5.723 1 95.19 81 SER A CA 1
ATOM 654 C C . SER A 1 81 ? -4.156 -6.984 4.473 1 95.19 81 SER A C 1
ATOM 656 O O . SER A 1 81 ? -4.125 -6.461 3.359 1 95.19 81 SER A O 1
ATOM 658 N N . CYS A 1 82 ? -3.938 -8.266 4.797 1 94.69 82 CYS A N 1
ATOM 659 C CA . CYS A 1 82 ? -3.609 -9.117 3.658 1 94.69 82 CYS A CA 1
ATOM 660 C C . CYS A 1 82 ? -4.316 -10.461 3.76 1 94.69 82 CYS A C 1
ATOM 662 O O . CYS A 1 82 ? -4.555 -10.961 4.859 1 94.69 82 CYS A O 1
ATOM 664 N N . PHE A 1 83 ? -4.699 -10.969 2.584 1 96.5 83 PHE A N 1
ATOM 665 C CA . PHE A 1 83 ? -5.105 -12.359 2.381 1 96.5 83 PHE A CA 1
ATOM 666 C C . PHE A 1 83 ? -4.18 -13.055 1.396 1 96.5 83 PHE A C 1
ATOM 668 O O . PHE A 1 83 ? -4.34 -12.922 0.182 1 96.5 83 PHE A O 1
ATOM 675 N N . TRP A 1 84 ? -3.182 -13.75 1.877 1 93.5 84 TRP A N 1
ATOM 676 C CA . TRP A 1 84 ? -2.109 -14.398 1.124 1 93.5 84 TRP A CA 1
ATOM 677 C C . TRP A 1 84 ? -1.423 -15.469 1.96 1 93.5 84 TRP A C 1
ATOM 679 O O . TRP A 1 84 ? -1.925 -15.852 3.02 1 93.5 84 TRP A O 1
ATOM 689 N N . ASP A 1 85 ? -0.437 -16.078 1.46 1 91.94 85 ASP A N 1
ATOM 690 C CA . ASP A 1 85 ? 0.324 -17.094 2.189 1 91.94 85 ASP A CA 1
ATOM 691 C C . ASP A 1 85 ? 1.521 -16.469 2.904 1 91.94 85 ASP A C 1
ATOM 693 O O . ASP A 1 85 ? 2.529 -16.141 2.271 1 91.94 85 ASP A O 1
ATOM 697 N N . GLY A 1 86 ? 1.415 -16.328 4.184 1 90.19 86 GLY A N 1
ATOM 698 C CA . GLY A 1 86 ? 2.428 -15.664 4.984 1 90.19 86 GLY A CA 1
ATOM 699 C C . GLY A 1 86 ? 3.734 -16.422 5.059 1 90.19 86 GLY A C 1
ATOM 700 O O . GLY A 1 86 ? 4.75 -15.891 5.508 1 90.19 86 GLY A O 1
ATOM 701 N N . VAL A 1 87 ? 3.717 -17.625 4.598 1 89.62 87 VAL A N 1
ATOM 702 C CA . VAL A 1 87 ? 4.926 -18.438 4.625 1 89.62 87 VAL A CA 1
ATOM 703 C C . VAL A 1 87 ? 5.793 -18.125 3.41 1 89.62 87 VAL A C 1
ATOM 705 O O . VAL A 1 87 ? 7.016 -18.031 3.521 1 89.62 87 VAL A O 1
ATOM 708 N N . VAL A 1 88 ? 5.18 -17.938 2.277 1 91.5 88 VAL A N 1
ATOM 709 C CA . VAL A 1 88 ? 5.941 -17.781 1.043 1 91.5 88 VAL A CA 1
ATOM 710 C C . VAL A 1 88 ? 5.93 -16.328 0.606 1 91.5 88 VAL A C 1
ATOM 712 O O . VAL A 1 88 ? 6.812 -15.883 -0.133 1 91.5 88 VAL A O 1
ATOM 715 N N . ASP A 1 89 ? 4.926 -15.594 1.044 1 95.44 89 ASP A N 1
ATOM 716 C CA . ASP A 1 89 ? 4.844 -14.18 0.684 1 95.44 89 ASP A CA 1
ATOM 717 C C . ASP A 1 89 ? 5.539 -13.305 1.726 1 95.44 89 ASP A C 1
ATOM 719 O O . ASP A 1 89 ? 5.898 -13.781 2.805 1 95.44 89 ASP A O 1
ATOM 723 N N . GLY A 1 90 ? 5.816 -12.078 1.396 1 95.5 90 GLY A N 1
ATOM 724 C CA . GLY A 1 90 ? 6.559 -11.211 2.297 1 95.5 90 GLY A CA 1
ATOM 725 C C . GLY A 1 90 ? 6.059 -9.781 2.289 1 95.5 90 GLY A C 1
ATOM 726 O O . GLY A 1 90 ? 5.477 -9.32 1.303 1 95.5 90 GLY A O 1
ATOM 727 N N . ILE A 1 91 ? 6.316 -9.109 3.4 1 96.69 91 ILE A N 1
ATOM 728 C CA . ILE A 1 91 ? 6.004 -7.688 3.529 1 96.69 91 ILE A CA 1
ATOM 729 C C . ILE A 1 91 ? 7.094 -6.988 4.34 1 96.69 91 ILE A C 1
ATOM 731 O O . ILE A 1 91 ? 7.641 -7.57 5.281 1 96.69 91 ILE A O 1
ATOM 735 N N . ALA A 1 92 ? 7.43 -5.824 3.939 1 97.25 92 ALA A N 1
ATOM 736 C CA . ALA A 1 92 ? 8.32 -4.945 4.691 1 97.25 92 ALA A CA 1
ATOM 737 C C . ALA A 1 92 ? 7.727 -3.545 4.828 1 97.25 92 ALA A C 1
ATOM 739 O O . ALA A 1 92 ? 7.332 -2.93 3.834 1 97.25 92 ALA A O 1
ATOM 740 N N . ILE A 1 93 ? 7.621 -3.117 6.039 1 96.19 93 ILE A N 1
ATOM 741 C CA . ILE A 1 93 ? 7.117 -1.776 6.316 1 96.19 93 ILE A CA 1
ATOM 742 C C . ILE A 1 93 ? 8.227 -0.92 6.918 1 96.19 93 ILE A C 1
ATOM 744 O O . ILE A 1 93 ? 8.742 -1.229 7.996 1 96.19 93 ILE A O 1
ATOM 748 N N . ILE A 1 94 ? 8.57 0.143 6.227 1 96.94 94 ILE A N 1
ATOM 749 C CA . ILE A 1 94 ? 9.664 1.017 6.633 1 96.94 94 ILE A CA 1
ATOM 750 C C . ILE A 1 94 ? 9.117 2.398 6.984 1 96.94 94 ILE A C 1
ATOM 752 O O . ILE A 1 94 ? 8.484 3.055 6.152 1 96.94 94 ILE A O 1
ATOM 756 N N . LYS A 1 95 ? 9.305 2.738 8.164 1 93.19 95 LYS A N 1
ATOM 757 C CA . LYS A 1 95 ? 8.977 4.09 8.609 1 93.19 95 LYS A CA 1
ATOM 758 C C . LYS A 1 95 ? 10.242 4.918 8.82 1 93.19 95 LYS A C 1
ATOM 760 O O . LYS A 1 95 ? 11.203 4.445 9.422 1 93.19 95 LYS A O 1
ATOM 765 N N . TRP A 1 96 ? 10.188 6.051 8.227 1 92.75 96 TRP A N 1
ATOM 766 C CA . TRP A 1 96 ? 11.344 6.93 8.32 1 92.75 96 TRP A CA 1
ATOM 767 C C . TRP A 1 96 ? 10.93 8.352 8.688 1 92.75 96 TRP A C 1
ATOM 769 O O . TRP A 1 96 ? 10 8.898 8.086 1 92.75 96 TRP A O 1
ATOM 779 N N . PRO A 1 97 ? 11.477 9.156 9.555 1 89.69 97 PRO A N 1
ATOM 780 C CA . PRO A 1 97 ? 12.602 8.664 10.359 1 89.69 97 PRO A CA 1
ATOM 781 C C . PRO A 1 97 ? 12.164 7.68 11.445 1 89.69 97 PRO A C 1
ATOM 783 O O . PRO A 1 97 ? 10.984 7.641 11.812 1 89.69 97 PRO A O 1
ATOM 786 N N . LYS A 1 98 ? 13.141 6.742 11.914 1 80.19 98 LYS A N 1
ATOM 787 C CA . LYS A 1 98 ? 12.844 5.754 12.938 1 80.19 98 LYS A CA 1
ATOM 788 C C . LYS A 1 98 ? 12.727 6.406 14.312 1 80.19 98 LYS A C 1
ATOM 790 O O . LYS A 1 98 ? 11.859 6.039 15.109 1 80.19 98 LYS A O 1
ATOM 795 N N . ASP A 1 99 ? 13.664 7.215 14.648 1 68.25 99 ASP A N 1
ATOM 796 C CA . ASP A 1 99 ? 13.734 7.836 15.969 1 68.25 99 ASP A CA 1
ATOM 797 C C . ASP A 1 99 ? 12.922 9.125 16.016 1 68.25 99 ASP A C 1
ATOM 799 O O . ASP A 1 99 ? 12.859 9.859 15.023 1 68.25 99 ASP A O 1
ATOM 803 N N . SER A 1 100 ? 11.781 9.07 16.641 1 55.97 100 SER A N 1
ATOM 804 C CA . SER A 1 100 ? 10.891 10.211 16.844 1 55.97 100 SER A CA 1
ATOM 805 C C . SER A 1 100 ? 11.672 11.445 17.281 1 55.97 100 SER A C 1
ATOM 807 O O . SER A 1 100 ? 11.078 12.461 17.656 1 55.97 100 SER A O 1
ATOM 809 N N . LYS A 1 101 ? 12.961 11.508 17.172 1 51.81 101 LYS A N 1
ATOM 810 C CA . LYS A 1 101 ? 13.484 12.711 17.797 1 51.81 101 LYS A CA 1
ATOM 811 C C . LYS A 1 101 ? 12.672 13.945 17.391 1 51.81 101 LYS A C 1
ATOM 813 O O . LYS A 1 101 ? 11.805 13.852 16.516 1 51.81 101 LYS A O 1
ATOM 818 N N . GLU A 1 102 ? 13.227 15.203 17.75 1 50 102 GLU A N 1
ATOM 819 C CA . GLU A 1 102 ? 12.703 16.562 17.719 1 50 102 GLU A CA 1
ATOM 820 C C . GLU A 1 102 ? 12.172 16.922 16.344 1 50 102 GLU A C 1
ATOM 822 O O . GLU A 1 102 ? 12.922 16.938 15.367 1 50 102 GLU A O 1
ATOM 827 N N . TYR A 1 103 ? 10.992 16.344 16.156 1 54.31 103 TYR A N 1
ATOM 828 C CA . TYR A 1 103 ? 10.258 16.734 14.961 1 54.31 103 TYR A CA 1
ATOM 829 C C . TYR A 1 103 ? 10.375 18.234 14.719 1 54.31 103 TYR A C 1
ATOM 831 O O . TYR A 1 103 ? 9.977 19.031 15.562 1 54.31 103 TYR A O 1
ATOM 839 N N . SER A 1 104 ? 11.469 18.609 14.047 1 60.12 104 SER A N 1
ATOM 840 C CA . SER A 1 104 ? 11.406 20 13.602 1 60.12 104 SER A CA 1
ATOM 841 C C . SER A 1 104 ? 10.164 20.25 12.75 1 60.12 104 SER A C 1
ATOM 843 O O . SER A 1 104 ? 9.656 19.328 12.102 1 60.12 104 SER A O 1
ATOM 845 N N . LYS A 1 105 ? 9.781 21.375 12.82 1 63.38 105 LYS A N 1
ATOM 846 C CA . LYS A 1 105 ? 8.719 21.891 11.961 1 63.38 105 LYS A CA 1
ATOM 847 C C . LYS A 1 105 ? 9.023 21.625 10.492 1 63.38 105 LYS A C 1
ATOM 849 O O . LYS A 1 105 ? 10.141 21.875 10.031 1 63.38 105 LYS A O 1
ATOM 854 N N . ASN A 1 106 ? 8.242 20.938 9.773 1 70.25 106 ASN A N 1
ATOM 855 C CA . ASN A 1 106 ? 8.312 20.719 8.336 1 70.25 106 ASN A CA 1
ATOM 856 C C . ASN A 1 106 ? 9.18 19.516 7.98 1 70.25 106 ASN A C 1
ATOM 858 O O . ASN A 1 106 ? 9.672 19.406 6.855 1 70.25 106 ASN A O 1
ATOM 862 N N . GLN A 1 107 ? 9.508 18.891 9.133 1 80.56 107 GLN A N 1
ATOM 863 C CA . GLN A 1 107 ? 10.25 17.672 8.844 1 80.56 107 GLN A CA 1
ATOM 864 C C . GLN A 1 107 ? 9.43 16.719 7.969 1 80.56 107 GLN A C 1
ATOM 866 O O . GLN A 1 107 ? 8.195 16.734 8.023 1 80.56 107 GLN A O 1
ATOM 871 N N . VAL A 1 108 ? 10.195 16.109 7.035 1 89.06 108 VAL A N 1
ATOM 872 C CA . VAL A 1 108 ? 9.57 15.141 6.137 1 89.06 108 VAL A CA 1
ATOM 873 C C . VAL A 1 108 ? 9.594 13.758 6.773 1 89.06 108 VAL A C 1
ATOM 875 O O . VAL A 1 108 ? 10.617 13.336 7.324 1 89.06 108 VAL A O 1
ATOM 878 N N . SER A 1 109 ? 8.469 13.078 6.773 1 91.06 109 SER A N 1
ATOM 879 C CA . SER A 1 109 ? 8.375 11.672 7.16 1 91.06 109 SER A CA 1
ATOM 880 C C . SER A 1 109 ? 7.871 10.812 6.008 1 91.06 109 SER A C 1
ATOM 882 O O . SER A 1 109 ? 7.152 11.297 5.133 1 91.06 109 SER A O 1
ATOM 884 N N . ALA A 1 110 ? 8.305 9.562 6.059 1 93.56 110 ALA A N 1
ATOM 885 C CA . ALA A 1 110 ? 7.891 8.68 4.977 1 93.56 110 ALA A CA 1
ATOM 886 C C . ALA A 1 110 ? 7.574 7.281 5.5 1 93.56 110 ALA A C 1
ATOM 888 O O . ALA A 1 110 ? 8.164 6.832 6.484 1 93.56 110 ALA A O 1
ATOM 889 N N . ILE A 1 111 ? 6.652 6.652 4.848 1 95.12 111 ILE A N 1
ATOM 890 C CA . ILE A 1 111 ? 6.383 5.23 5.039 1 95.12 111 ILE A CA 1
ATOM 891 C C . ILE A 1 111 ? 6.438 4.508 3.693 1 95.12 111 ILE A C 1
ATOM 893 O O . ILE A 1 111 ? 5.738 4.887 2.75 1 95.12 111 ILE A O 1
ATOM 897 N N . VAL A 1 112 ? 7.27 3.564 3.605 1 97.56 112 VAL A N 1
ATOM 898 C CA . VAL A 1 112 ? 7.348 2.738 2.404 1 97.56 112 VAL A CA 1
ATOM 899 C C . VAL A 1 112 ? 6.965 1.3 2.74 1 97.56 112 VAL A C 1
ATOM 901 O O . VAL A 1 112 ? 7.516 0.701 3.666 1 97.56 112 VAL A O 1
ATOM 904 N N . THR A 1 113 ? 6.059 0.765 2.092 1 97.56 113 THR A N 1
ATOM 905 C CA . THR A 1 113 ? 5.613 -0.614 2.262 1 97.56 113 THR A CA 1
ATOM 906 C C . THR A 1 113 ? 5.918 -1.439 1.016 1 97.56 113 THR A C 1
ATOM 908 O O . THR A 1 113 ? 5.562 -1.049 -0.097 1 97.56 113 THR A O 1
ATOM 911 N N . VAL A 1 114 ? 6.574 -2.508 1.211 1 98.12 114 VAL A N 1
ATOM 912 C CA . VAL A 1 114 ? 6.91 -3.414 0.118 1 98.12 114 VAL A CA 1
ATOM 913 C C . VAL A 1 114 ? 6.152 -4.727 0.285 1 98.12 114 VAL A C 1
ATOM 915 O O . VAL A 1 114 ? 6.168 -5.328 1.361 1 98.12 114 VAL A O 1
ATOM 918 N N . PHE A 1 115 ? 5.539 -5.121 -0.763 1 97.25 115 PHE A N 1
ATOM 919 C CA . PHE A 1 115 ? 4.863 -6.414 -0.817 1 97.25 115 PHE A CA 1
ATOM 920 C C . PHE A 1 115 ? 5.516 -7.324 -1.85 1 97.25 115 PHE A C 1
ATOM 922 O O . PHE A 1 115 ? 5.793 -6.898 -2.973 1 97.25 115 PHE A O 1
ATOM 929 N N . ALA A 1 116 ? 5.73 -8.531 -1.438 1 97.12 116 ALA A N 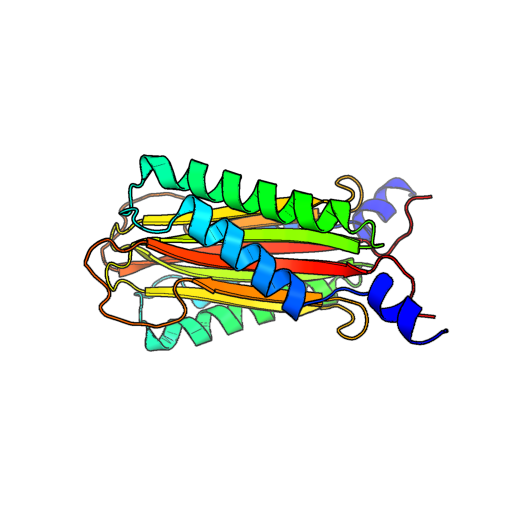1
ATOM 930 C CA . ALA A 1 116 ? 6.234 -9.57 -2.332 1 97.12 116 ALA A CA 1
ATOM 931 C C . ALA A 1 116 ? 5.297 -10.773 -2.359 1 97.12 116 ALA A C 1
ATOM 933 O O . ALA A 1 116 ? 5.121 -11.453 -1.346 1 97.12 116 ALA A O 1
ATOM 934 N N . SER A 1 117 ? 4.723 -11.055 -3.48 1 95.88 117 SER A N 1
ATOM 935 C CA . SER A 1 117 ? 3.818 -12.18 -3.672 1 95.88 117 SER A CA 1
ATOM 936 C C . SER A 1 117 ? 4.496 -13.312 -4.438 1 95.88 117 SER A C 1
ATOM 938 O O . SER A 1 117 ? 4.84 -13.156 -5.613 1 95.88 117 SER A O 1
ATOM 940 N N . SER A 1 118 ? 4.609 -14.414 -3.824 1 94.88 118 SER A N 1
ATOM 941 C CA . SER A 1 118 ? 5.336 -15.539 -4.414 1 94.88 118 SER A CA 1
ATOM 942 C C . SER A 1 118 ? 4.605 -16.094 -5.629 1 94.88 118 SER A C 1
ATOM 944 O O . SER A 1 118 ? 3.379 -16.234 -5.613 1 94.88 118 SER A O 1
ATOM 946 N N . LEU A 1 119 ? 5.379 -16.438 -6.625 1 90.44 119 LEU A N 1
ATOM 947 C CA . LEU A 1 119 ? 4.852 -17.047 -7.84 1 90.44 119 LEU A CA 1
ATOM 948 C C . LEU A 1 119 ? 4.945 -18.562 -7.773 1 90.44 119 LEU A C 1
ATOM 950 O O . LEU A 1 119 ? 4.457 -19.266 -8.664 1 90.44 119 LEU A O 1
ATOM 954 N N . VAL A 1 120 ? 5.637 -19.094 -6.836 1 77.06 120 VAL A N 1
ATOM 955 C CA . VAL A 1 120 ? 5.828 -20.531 -6.727 1 77.06 120 VAL A CA 1
ATOM 956 C C . VAL A 1 120 ? 4.633 -21.156 -6.02 1 77.06 120 VAL A C 1
ATOM 958 O O . VAL A 1 120 ? 4.195 -20.672 -4.973 1 77.06 120 VAL A O 1
ATOM 961 N N . PRO A 1 121 ? 3.865 -22.109 -6.758 1 62.47 121 PRO A N 1
ATOM 962 C CA . PRO A 1 121 ? 2.73 -22.781 -6.129 1 62.47 121 PRO A CA 1
ATOM 963 C C . PRO A 1 121 ? 3.123 -23.547 -4.863 1 62.47 121 PRO A C 1
ATOM 965 O O . PRO A 1 121 ? 4.25 -24.031 -4.758 1 62.47 121 PRO A O 1
ATOM 968 N N . ASN A 1 122 ? 2.65 -23.156 -3.658 1 53.12 122 ASN A N 1
ATOM 969 C CA . ASN A 1 122 ? 2.916 -24 -2.498 1 53.12 122 ASN A CA 1
ATOM 970 C C . ASN A 1 122 ? 2.545 -25.453 -2.768 1 53.12 122 ASN A C 1
ATOM 972 O O . ASN A 1 122 ? 1.451 -25.75 -3.258 1 53.12 122 ASN A O 1
ATOM 976 N N . HIS A 1 123 ? 3.426 -26.281 -3.15 1 42.28 123 HIS A N 1
ATOM 977 C CA . HIS A 1 123 ? 3.152 -27.703 -3.125 1 42.28 123 HIS A CA 1
ATOM 978 C C . HIS A 1 123 ? 2.656 -28.156 -1.753 1 42.28 123 HIS A C 1
ATOM 980 O O . HIS A 1 123 ? 3.045 -27.578 -0.733 1 42.28 123 HIS A O 1
ATOM 986 N N . MET B 1 1 ? -20.781 -18.016 -23.844 1 36.12 1 MET B N 1
ATOM 987 C CA . MET B 1 1 ? -20.703 -18.703 -22.562 1 36.12 1 MET B CA 1
ATOM 988 C C . MET B 1 1 ? -19.312 -18.531 -21.938 1 36.12 1 MET B C 1
ATOM 990 O O . MET B 1 1 ? -19.156 -18.688 -20.734 1 36.12 1 MET B O 1
ATOM 994 N N . ALA B 1 2 ? -18.266 -18.562 -22.703 1 46.38 2 ALA B N 1
ATOM 995 C CA . ALA B 1 2 ? -16.844 -18.547 -22.438 1 46.38 2 ALA B CA 1
ATOM 996 C C . ALA B 1 2 ? -16.391 -17.188 -21.906 1 46.38 2 ALA B C 1
ATOM 998 O O . ALA B 1 2 ? -15.523 -17.109 -21.031 1 46.38 2 ALA B O 1
ATOM 999 N N . GLU B 1 3 ? -16.75 -16.141 -22.438 1 49.31 3 GLU B N 1
ATOM 1000 C CA . GLU B 1 3 ? -16.516 -14.727 -22.188 1 49.31 3 GLU B CA 1
ATOM 1001 C C . GLU B 1 3 ? -17.047 -14.312 -20.828 1 49.31 3 GLU B C 1
ATOM 1003 O O . GLU B 1 3 ? -16.453 -13.469 -20.141 1 49.31 3 GLU B O 1
ATOM 1008 N N . ASP B 1 4 ? -18.266 -14.742 -20.531 1 51.19 4 ASP B N 1
ATOM 1009 C CA . ASP B 1 4 ? -19 -14.469 -19.297 1 51.19 4 ASP B CA 1
ATOM 1010 C C . ASP B 1 4 ? -18.234 -14.969 -18.078 1 51.19 4 ASP B C 1
ATOM 1012 O O . ASP B 1 4 ? -18.266 -14.336 -17.031 1 51.19 4 ASP B O 1
ATOM 1016 N N . ASN B 1 5 ? -17.5 -16.125 -18.234 1 57.91 5 ASN B N 1
ATOM 1017 C CA . ASN B 1 5 ? -16.812 -16.859 -17.188 1 57.91 5 ASN B CA 1
ATOM 1018 C C . ASN B 1 5 ? -15.516 -16.156 -16.766 1 57.91 5 ASN B C 1
ATOM 1020 O O . ASN B 1 5 ? -15.094 -16.266 -15.617 1 57.91 5 ASN B O 1
ATOM 1024 N N . ILE B 1 6 ? -15.031 -15.344 -17.688 1 62.25 6 ILE B N 1
ATOM 1025 C CA . ILE B 1 6 ? -13.766 -14.664 -17.438 1 62.25 6 ILE B CA 1
ATOM 1026 C C . ILE B 1 6 ? -13.969 -13.586 -16.375 1 62.25 6 ILE B C 1
ATOM 1028 O O . ILE B 1 6 ? -13.141 -13.438 -15.461 1 62.25 6 ILE B O 1
ATOM 1032 N N . ASP B 1 7 ? -15.102 -12.906 -16.547 1 69.75 7 ASP B N 1
ATOM 1033 C CA . ASP B 1 7 ? -15.375 -11.852 -15.578 1 69.75 7 ASP B CA 1
ATOM 1034 C C . ASP B 1 7 ? -15.531 -12.422 -14.172 1 69.75 7 ASP B C 1
ATOM 1036 O O . ASP B 1 7 ? -15.125 -11.797 -13.188 1 69.75 7 ASP B O 1
ATOM 1040 N N . GLU B 1 8 ? -15.969 -13.672 -14.172 1 76.62 8 GLU B N 1
ATOM 1041 C CA . GLU B 1 8 ? -16.219 -14.305 -12.875 1 76.62 8 GLU B CA 1
ATOM 1042 C C . GLU B 1 8 ? -14.906 -14.688 -12.188 1 76.62 8 GLU B C 1
ATOM 1044 O O . GLU B 1 8 ? -14.867 -14.844 -10.969 1 76.62 8 GLU B O 1
ATOM 1049 N N . GLN B 1 9 ? -13.945 -14.742 -12.953 1 87.06 9 GLN B N 1
ATOM 1050 C CA . GLN B 1 9 ? -12.703 -15.227 -12.367 1 87.06 9 GLN B CA 1
ATOM 1051 C C . GLN B 1 9 ? -11.648 -14.125 -12.328 1 87.06 9 GLN B C 1
ATOM 1053 O O . GLN B 1 9 ? -10.555 -14.32 -11.797 1 87.06 9 GLN B O 1
ATOM 1058 N N . THR B 1 10 ? -12.062 -12.969 -12.859 1 92.69 10 THR B N 1
ATOM 1059 C CA . THR B 1 10 ? -11.078 -11.898 -12.945 1 92.69 10 THR B CA 1
ATOM 1060 C C . THR B 1 10 ? -11.398 -10.789 -11.938 1 92.69 10 THR B C 1
ATOM 1062 O O . THR B 1 10 ? -12.531 -10.672 -11.477 1 92.69 10 THR B O 1
ATOM 1065 N N . PHE B 1 11 ? -10.398 -10.07 -11.609 1 95.69 11 PHE B N 1
ATOM 1066 C CA . PHE B 1 11 ? -10.57 -8.953 -10.688 1 95.69 11 PHE B CA 1
ATOM 1067 C C . PHE B 1 11 ? -11.398 -7.844 -11.328 1 95.69 11 PHE B C 1
ATOM 1069 O O . PHE B 1 11 ? -11.086 -7.387 -12.43 1 95.69 11 PHE B O 1
ATOM 1076 N N . GLN B 1 12 ? -12.469 -7.441 -10.664 1 95.88 12 GLN B N 1
ATOM 1077 C CA . GLN B 1 12 ? -13.352 -6.387 -11.156 1 95.88 12 GLN B CA 1
ATOM 1078 C C . GLN B 1 12 ? -13.062 -5.062 -10.453 1 95.88 12 GLN B C 1
ATOM 1080 O O . GLN B 1 12 ? -13.648 -4.773 -9.406 1 95.88 12 GLN B O 1
ATOM 1085 N N . GLN B 1 13 ? -12.273 -4.254 -11.102 1 95.81 13 GLN B N 1
ATOM 1086 C CA . GLN B 1 13 ? -11.797 -3.014 -10.5 1 95.81 13 GLN B CA 1
ATOM 1087 C C . GLN B 1 13 ? -12.953 -2.076 -10.18 1 95.81 13 GLN B C 1
ATOM 1089 O O . GLN B 1 13 ? -13.07 -1.585 -9.055 1 95.81 13 GLN B O 1
ATOM 1094 N N . ASP B 1 14 ? -13.859 -1.825 -11.148 1 96.25 14 ASP B N 1
ATOM 1095 C CA . ASP B 1 14 ? -14.953 -0.873 -10.992 1 96.25 14 ASP B CA 1
ATOM 1096 C C . ASP B 1 14 ? -15.883 -1.284 -9.859 1 96.25 14 ASP B C 1
ATOM 1098 O O . ASP B 1 14 ? -16.281 -0.452 -9.039 1 96.25 14 ASP B O 1
ATOM 1102 N N . GLU B 1 15 ? -16.25 -2.576 -9.852 1 96.38 15 GLU B N 1
ATOM 1103 C CA . GLU B 1 15 ? -17.125 -3.084 -8.797 1 96.38 15 GLU B CA 1
ATOM 1104 C C . GLU B 1 15 ? -16.469 -2.975 -7.426 1 96.38 15 GLU B C 1
ATOM 1106 O O . GLU B 1 15 ? -17.125 -2.613 -6.445 1 96.38 15 GLU B O 1
ATOM 1111 N N . THR B 1 16 ? -15.203 -3.334 -7.398 1 97.62 16 THR B N 1
ATOM 1112 C CA . THR B 1 16 ? -14.453 -3.244 -6.148 1 97.62 16 THR B CA 1
ATOM 1113 C C . THR B 1 16 ? -14.43 -1.805 -5.637 1 97.62 16 THR B C 1
ATOM 1115 O O . THR B 1 16 ? -14.664 -1.555 -4.453 1 97.62 16 THR B O 1
ATOM 1118 N N . GLU B 1 17 ? -14.219 -0.863 -6.504 1 97.75 17 GLU B N 1
ATOM 1119 C CA . GLU B 1 17 ? -14.188 0.547 -6.129 1 97.75 17 GLU B CA 1
ATOM 1120 C C . GLU B 1 17 ? -15.516 0.993 -5.531 1 97.75 17 GLU B C 1
ATOM 1122 O O . GLU B 1 17 ? -15.547 1.646 -4.484 1 97.75 17 GLU B O 1
ATOM 1127 N N . LYS B 1 18 ? -16.562 0.639 -6.199 1 97.69 18 LYS B N 1
ATOM 1128 C CA . LYS B 1 18 ? -17.891 1.008 -5.723 1 97.69 18 LYS B CA 1
ATOM 1129 C C . LYS B 1 18 ? -18.156 0.434 -4.336 1 97.69 18 LYS B C 1
ATOM 1131 O O . LYS B 1 18 ? -18.656 1.136 -3.453 1 97.69 18 LYS B O 1
ATOM 1136 N N . GLN B 1 19 ? -17.812 -0.812 -4.172 1 98.12 19 GLN B N 1
ATOM 1137 C CA . GLN B 1 19 ? -18.062 -1.473 -2.896 1 98.12 19 GLN B CA 1
ATOM 1138 C C . GLN B 1 19 ? -17.219 -0.854 -1.784 1 98.12 19 GLN B C 1
ATOM 1140 O O . GL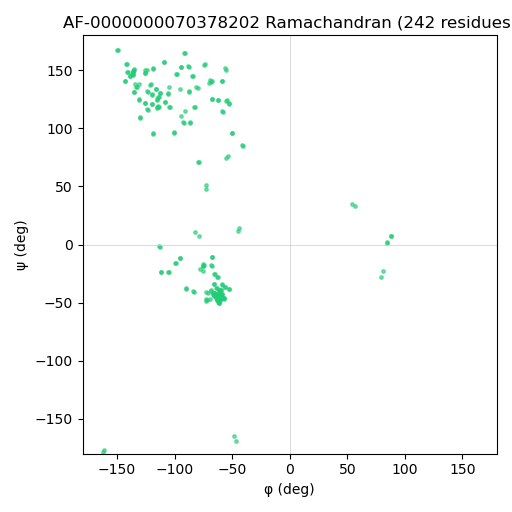N B 1 19 ? -17.703 -0.61 -0.683 1 98.12 19 GLN B O 1
ATOM 1145 N N . VAL B 1 20 ? -15.961 -0.588 -2.041 1 98.31 20 VAL B N 1
ATOM 1146 C CA . VAL B 1 20 ? -15.062 -0.052 -1.024 1 98.31 20 VAL B CA 1
ATOM 1147 C C . VAL B 1 20 ? -15.508 1.353 -0.627 1 98.31 20 VAL B C 1
ATOM 1149 O O . VAL B 1 20 ? -15.422 1.73 0.544 1 98.31 20 VAL B O 1
ATOM 1152 N N . VAL B 1 21 ? -16.047 2.129 -1.56 1 97.62 21 VAL B N 1
ATOM 1153 C CA . VAL B 1 21 ? -16.578 3.455 -1.258 1 97.62 21 VAL B CA 1
ATOM 1154 C C . VAL B 1 21 ? -17.703 3.344 -0.233 1 97.62 21 VAL B C 1
ATOM 1156 O O . VAL B 1 21 ? -17.781 4.141 0.708 1 97.62 21 VAL B O 1
ATOM 1159 N N . THR B 1 22 ? -18.562 2.42 -0.42 1 98.12 22 THR B N 1
ATOM 1160 C CA . THR B 1 22 ? -19.672 2.229 0.508 1 98.12 22 THR B CA 1
ATOM 1161 C C . THR B 1 22 ? -19.156 1.934 1.913 1 98.12 22 THR B C 1
ATOM 1163 O O . THR B 1 22 ? -19.719 2.408 2.9 1 98.12 22 THR B O 1
ATOM 1166 N N . TYR B 1 23 ? -18.031 1.113 2.049 1 98.38 23 TYR B N 1
ATOM 1167 C CA . TYR B 1 23 ? -17.453 0.788 3.348 1 98.38 23 TYR B CA 1
ATOM 1168 C C . TYR B 1 23 ? -16.828 2.018 3.99 1 98.38 23 TYR B C 1
ATOM 1170 O O . TYR B 1 23 ? -16.953 2.229 5.199 1 98.38 23 TYR B O 1
ATOM 1178 N N . ILE B 1 24 ? -16.172 2.826 3.184 1 97.88 24 ILE B N 1
ATOM 1179 C CA . ILE B 1 24 ? -15.562 4.059 3.676 1 97.88 24 ILE B CA 1
ATOM 1180 C C . ILE B 1 24 ? -16.641 4.992 4.203 1 97.88 24 ILE B C 1
ATOM 1182 O O . ILE B 1 24 ? -16.531 5.523 5.312 1 97.88 24 ILE B O 1
ATOM 1186 N N . GLU B 1 25 ? -17.656 5.176 3.473 1 96.75 25 GLU B N 1
ATOM 1187 C CA . GLU B 1 25 ? -18.734 6.094 3.84 1 96.75 25 GLU B CA 1
ATOM 1188 C C . GLU B 1 25 ? -19.469 5.609 5.082 1 96.75 25 GLU B C 1
ATOM 1190 O O . GLU B 1 25 ? -19.859 6.414 5.938 1 96.75 25 GLU B O 1
ATOM 1195 N N . LYS B 1 26 ? -19.688 4.344 5.102 1 97.75 26 LYS B N 1
ATOM 1196 C CA . LYS B 1 26 ? -20.328 3.766 6.285 1 97.75 26 LYS B CA 1
ATOM 1197 C C . LYS B 1 26 ? -19.531 4.102 7.547 1 97.75 26 LYS B C 1
ATOM 1199 O O . LYS B 1 26 ? -20.125 4.344 8.602 1 97.75 26 LYS B O 1
ATOM 1204 N N . VAL B 1 27 ? -18.188 4.133 7.473 1 97.75 27 VAL B N 1
ATOM 1205 C CA . VAL B 1 27 ? -17.328 4.305 8.641 1 97.75 27 VAL B CA 1
ATOM 1206 C C . VAL B 1 27 ? -17.062 5.789 8.875 1 97.75 27 VAL B C 1
ATOM 1208 O O . VAL B 1 27 ? -17.125 6.266 10.008 1 97.75 27 VAL B O 1
ATOM 1211 N N . LEU B 1 28 ? -16.891 6.621 7.805 1 95.44 28 LEU B N 1
ATOM 1212 C CA . LEU B 1 28 ? -16.297 7.938 7.977 1 95.44 28 LEU B CA 1
ATOM 1213 C C . LEU B 1 28 ? -17.312 9.039 7.73 1 95.44 28 LEU B C 1
ATOM 1215 O O . LEU B 1 28 ? -17.094 10.195 8.109 1 95.44 28 LEU B O 1
ATOM 1219 N N . GLN B 1 29 ? -18.375 8.766 6.973 1 93.69 29 GLN B N 1
ATOM 1220 C CA . GLN B 1 29 ? -19.312 9.82 6.625 1 93.69 29 GLN B CA 1
ATOM 1221 C C . GLN B 1 29 ? -19.844 10.523 7.871 1 93.69 29 GLN B C 1
ATOM 1223 O O . GLN B 1 29 ? -20.297 9.867 8.812 1 93.69 29 GLN B O 1
ATOM 1228 N N . GLY B 1 30 ? -19.672 11.875 7.934 1 90.81 30 GLY B N 1
ATOM 1229 C CA . GLY B 1 30 ? -20.203 12.68 9.023 1 90.81 30 GLY B CA 1
ATOM 1230 C C . GLY B 1 30 ? -19.297 12.727 10.234 1 90.81 30 GLY B C 1
ATOM 1231 O O . GLY B 1 30 ? -19.656 13.297 11.266 1 90.81 30 GLY B O 1
ATOM 1232 N N . LYS B 1 31 ? -18.156 12.086 10.188 1 91.44 31 LYS B N 1
ATOM 1233 C CA . LYS B 1 31 ? -17.25 12.07 11.328 1 91.44 31 LYS B CA 1
ATOM 1234 C C . LYS B 1 31 ? -16.156 13.117 11.18 1 91.44 31 LYS B C 1
ATOM 1236 O O . LYS B 1 31 ? -15.695 13.391 10.062 1 91.44 31 LYS B O 1
ATOM 1241 N N . ASP B 1 32 ? -15.773 13.625 12.344 1 90.06 32 ASP B N 1
ATOM 1242 C CA . ASP B 1 32 ? -14.57 14.461 12.391 1 90.06 32 ASP B CA 1
ATOM 1243 C C . ASP B 1 32 ? -13.344 13.625 12.758 1 90.06 32 ASP B C 1
ATOM 1245 O O . ASP B 1 32 ? -13.461 12.625 13.469 1 90.06 32 ASP B O 1
ATOM 1249 N N . TYR B 1 33 ? -12.266 14.125 12.289 1 89.69 33 TYR B N 1
ATOM 1250 C CA . TYR B 1 33 ? -11.039 13.391 12.555 1 89.69 33 TYR B CA 1
ATOM 1251 C C . TYR B 1 33 ? -10.758 13.312 14.047 1 89.69 33 TYR B C 1
ATOM 1253 O O . TYR B 1 33 ? -10.742 14.336 14.734 1 89.69 33 TYR B O 1
ATOM 1261 N N . LYS B 1 34 ? -10.602 12.172 14.547 1 90.88 34 LYS B N 1
ATOM 1262 C CA . LYS B 1 34 ? -10.188 11.867 15.914 1 90.88 34 LYS B CA 1
ATOM 1263 C C . LYS B 1 34 ? -9.039 10.867 15.938 1 90.88 34 LYS B C 1
ATOM 1265 O O . LYS B 1 34 ? -9.242 9.68 15.672 1 90.88 34 LYS B O 1
ATOM 1270 N N . GLU B 1 35 ? -7.934 11.32 16.281 1 88.06 35 GLU B N 1
ATOM 1271 C CA . GLU B 1 35 ? -6.703 10.531 16.203 1 88.06 35 GLU B CA 1
ATOM 1272 C C . GLU B 1 35 ? -6.852 9.195 16.922 1 88.06 35 GLU B C 1
ATOM 1274 O O . GLU B 1 35 ? -6.336 8.18 16.453 1 88.06 35 GLU B O 1
ATOM 1279 N N . ASP B 1 36 ? -7.477 9.188 17.953 1 93.56 36 ASP B N 1
ATOM 1280 C CA . ASP B 1 36 ? -7.598 7.98 18.766 1 93.56 36 ASP B CA 1
ATOM 1281 C C . ASP B 1 36 ? -8.555 6.984 18.125 1 93.56 36 ASP B C 1
ATOM 1283 O O . ASP B 1 36 ? -8.57 5.805 18.484 1 93.56 36 ASP B O 1
ATOM 1287 N N . MET B 1 37 ? -9.375 7.449 17.188 1 95.25 37 MET B N 1
ATOM 1288 C CA . MET B 1 37 ? -10.359 6.578 16.562 1 95.25 37 MET B CA 1
ATOM 1289 C C . MET B 1 37 ? -9.859 6.07 15.211 1 95.25 37 MET B C 1
ATOM 1291 O O . MET B 1 37 ? -10.398 5.113 14.664 1 95.25 37 MET B O 1
ATOM 1295 N N . VAL B 1 38 ? -8.875 6.684 14.703 1 94.75 38 VAL B N 1
ATOM 1296 C CA . VAL B 1 38 ? -8.43 6.465 13.328 1 94.75 38 VAL B CA 1
ATOM 1297 C C . VAL B 1 38 ? -8 5.008 13.156 1 94.75 38 VAL B C 1
ATOM 1299 O O . VAL B 1 38 ? -8.406 4.348 12.195 1 94.75 38 VAL B O 1
ATOM 1302 N N . PRO B 1 39 ? -7.305 4.48 14.109 1 96.31 39 PRO B N 1
ATOM 1303 C CA . PRO B 1 39 ? -6.93 3.076 13.945 1 96.31 39 PRO B CA 1
ATOM 1304 C C . PRO B 1 39 ? -8.141 2.148 13.852 1 96.31 39 PRO B C 1
ATOM 1306 O O . PRO B 1 39 ? -8.141 1.209 13.055 1 96.31 39 PRO B O 1
ATOM 1309 N N . GLN B 1 40 ? -9.062 2.404 14.57 1 97.62 40 GLN B N 1
ATOM 1310 C CA . GLN B 1 40 ? -10.273 1.595 14.531 1 97.62 40 GLN B CA 1
ATOM 1311 C C . GLN B 1 40 ? -10.984 1.729 13.188 1 97.62 40 GLN B C 1
ATOM 1313 O O . GLN B 1 40 ? -11.453 0.738 12.633 1 97.62 40 GLN B O 1
ATOM 1318 N N . TRP B 1 41 ? -11.094 2.939 12.711 1 98.06 41 TRP B N 1
ATOM 1319 C CA . TRP B 1 41 ? -11.719 3.174 11.414 1 98.06 41 TRP B CA 1
ATOM 1320 C C . TRP B 1 41 ? -10.977 2.424 10.305 1 98.06 41 TRP B C 1
ATOM 1322 O O . TRP B 1 41 ? -11.602 1.768 9.469 1 98.06 41 TRP B O 1
ATOM 1332 N N . ILE B 1 42 ? -9.656 2.457 10.359 1 98.06 42 ILE B N 1
ATOM 1333 C CA . ILE B 1 42 ? -8.82 1.777 9.375 1 98.06 42 ILE B CA 1
ATOM 1334 C C . ILE B 1 42 ? -9.078 0.273 9.43 1 98.06 42 ILE B C 1
ATOM 1336 O O . ILE B 1 42 ? -9.32 -0.36 8.398 1 98.06 42 ILE B O 1
ATOM 1340 N N . ASN B 1 43 ? -9.07 -0.228 10.562 1 98.06 43 ASN B N 1
ATOM 1341 C CA . ASN B 1 43 ? -9.297 -1.66 10.734 1 98.06 43 ASN B CA 1
ATOM 1342 C C . ASN B 1 43 ? -10.648 -2.088 10.18 1 98.06 43 ASN B C 1
ATOM 1344 O O . ASN B 1 43 ? -10.75 -3.102 9.484 1 98.06 43 ASN B O 1
ATOM 1348 N N . GLU B 1 44 ? -11.602 -1.354 10.508 1 98.5 44 GLU B N 1
ATOM 1349 C CA . GLU B 1 44 ? -12.945 -1.677 10.055 1 98.5 44 GLU B CA 1
ATOM 1350 C C . GLU B 1 44 ? -13.039 -1.658 8.531 1 98.5 44 GLU B C 1
ATOM 1352 O O . GLU B 1 44 ? -13.586 -2.582 7.93 1 98.5 44 GLU B O 1
ATOM 1357 N N . ILE B 1 45 ? -12.5 -0.662 7.918 1 98.56 45 ILE B N 1
ATOM 1358 C CA . ILE B 1 45 ? -12.531 -0.534 6.465 1 98.56 45 ILE B CA 1
ATOM 1359 C C . ILE B 1 45 ? -11.758 -1.688 5.832 1 98.56 45 ILE B C 1
ATOM 1361 O O . ILE B 1 45 ? -12.234 -2.318 4.883 1 98.56 45 ILE B O 1
ATOM 1365 N N . CYS B 1 46 ? -10.648 -1.989 6.336 1 98.44 46 CYS B N 1
ATOM 1366 C CA . CYS B 1 46 ? -9.82 -3.074 5.816 1 98.44 46 CYS B CA 1
ATOM 1367 C C . CYS B 1 46 ? -10.539 -4.414 5.938 1 98.44 46 CYS B C 1
ATOM 1369 O O . CYS B 1 46 ? -10.547 -5.203 4.992 1 98.44 46 CYS B O 1
ATOM 1371 N N . GLU B 1 47 ? -11.094 -4.594 7.066 1 98.06 47 GLU B N 1
ATOM 1372 C CA . GLU B 1 47 ? -11.789 -5.855 7.32 1 98.06 47 GLU B CA 1
ATOM 1373 C C . GLU B 1 47 ? -12.953 -6.047 6.352 1 98.06 47 GLU B C 1
ATOM 1375 O O . GLU B 1 47 ? -13.078 -7.102 5.727 1 98.06 47 GLU B O 1
ATOM 1380 N N . GLN B 1 48 ? -13.781 -5.086 6.219 1 98.5 48 GLN B N 1
ATOM 1381 C CA . GLN B 1 48 ? -14.922 -5.172 5.32 1 98.5 48 GLN B CA 1
ATOM 1382 C C . GLN B 1 48 ? -14.477 -5.359 3.873 1 98.5 48 GLN B C 1
ATOM 1384 O O . GLN B 1 48 ? -15.062 -6.152 3.133 1 98.5 48 GLN B O 1
ATOM 1389 N N . THR B 1 49 ? -13.461 -4.645 3.486 1 98.62 49 THR B N 1
ATOM 1390 C CA . THR B 1 49 ? -12.945 -4.73 2.125 1 98.62 49 THR B CA 1
ATOM 1391 C C . THR B 1 49 ? -12.391 -6.125 1.841 1 98.62 49 THR B C 1
ATOM 1393 O O . THR B 1 49 ? -12.719 -6.73 0.819 1 98.62 49 THR B O 1
ATOM 1396 N N . LEU B 1 50 ? -11.625 -6.586 2.779 1 98.31 50 LEU B N 1
ATOM 1397 C CA . LEU B 1 50 ? -11.023 -7.902 2.602 1 98.31 50 LEU B CA 1
ATOM 1398 C C . LEU B 1 50 ? -12.086 -8.992 2.604 1 98.31 50 LEU B C 1
ATOM 1400 O O . LEU B 1 50 ? -12.023 -9.93 1.805 1 98.31 50 LEU B O 1
ATOM 1404 N N . GLU B 1 51 ? -13.023 -8.891 3.484 1 98.12 51 GLU B N 1
ATOM 1405 C CA . GLU B 1 51 ? -14.125 -9.844 3.529 1 98.12 51 GLU B CA 1
ATOM 1406 C C . GLU B 1 51 ? -14.867 -9.891 2.197 1 98.12 51 GLU B C 1
ATOM 1408 O O . GLU B 1 51 ? -15.188 -10.977 1.696 1 98.12 51 GLU B O 1
ATOM 1413 N N . TYR B 1 52 ? -15.141 -8.766 1.684 1 98.19 52 TYR B N 1
ATOM 1414 C CA . TYR B 1 52 ? -15.805 -8.664 0.389 1 98.19 52 TYR B CA 1
ATOM 1415 C C . TYR B 1 52 ? -15.008 -9.383 -0.694 1 98.19 52 TYR B C 1
ATOM 1417 O O . TYR B 1 52 ? -15.562 -10.156 -1.476 1 98.19 52 TYR B O 1
ATOM 1425 N N . LEU B 1 53 ? -13.727 -9.18 -0.761 1 97.81 53 LEU B N 1
ATOM 1426 C CA . LEU B 1 53 ? -12.867 -9.758 -1.788 1 97.81 53 LEU B CA 1
ATOM 1427 C C . LEU B 1 53 ? -12.797 -11.273 -1.653 1 97.81 53 LEU B C 1
ATOM 1429 O O . LEU B 1 53 ? -12.852 -11.992 -2.654 1 97.81 53 LEU B O 1
ATOM 1433 N N . ILE B 1 54 ? -12.656 -11.742 -0.417 1 97.06 54 ILE B N 1
ATOM 1434 C CA . ILE B 1 54 ? -12.562 -13.172 -0.153 1 97.06 54 ILE B CA 1
ATOM 1435 C C . ILE B 1 54 ? -13.859 -13.859 -0.572 1 97.06 54 ILE B C 1
ATOM 1437 O O . ILE B 1 54 ? -13.836 -14.961 -1.123 1 97.06 54 ILE B O 1
ATOM 1441 N N . LYS B 1 55 ? -14.953 -13.219 -0.353 1 96.81 55 LYS B N 1
ATOM 1442 C CA . LYS B 1 55 ? -16.266 -13.773 -0.656 1 96.81 55 LYS B CA 1
ATOM 1443 C C . LYS B 1 55 ? -16.453 -13.969 -2.158 1 96.81 55 LYS B C 1
ATOM 1445 O O . LYS B 1 55 ? -17.281 -14.766 -2.592 1 96.81 55 LYS B O 1
ATOM 1450 N N . GLN B 1 56 ? -15.75 -13.203 -2.939 1 95.12 56 GLN B N 1
ATOM 1451 C CA . GLN B 1 56 ? -15.852 -13.344 -4.387 1 95.12 56 GLN B CA 1
ATOM 1452 C C . GLN B 1 56 ? -15.273 -14.672 -4.855 1 95.12 56 GLN B C 1
ATOM 1454 O O . GLN B 1 56 ? -15.523 -15.102 -5.98 1 95.12 56 GLN B O 1
ATOM 1459 N N . GLN B 1 57 ? -14.414 -15.383 -4.023 1 94.5 57 GLN B N 1
ATOM 1460 C CA . GLN B 1 57 ? -13.852 -16.703 -4.266 1 94.5 57 GLN B CA 1
ATOM 1461 C C . GLN B 1 57 ? -13.086 -16.75 -5.586 1 94.5 57 GLN B C 1
ATOM 1463 O O . GLN B 1 57 ? -13.18 -17.719 -6.336 1 94.5 57 GLN B O 1
ATOM 1468 N N . LYS B 1 58 ? -12.5 -15.672 -5.918 1 95 58 LYS B N 1
ATOM 1469 C CA . LYS B 1 58 ? -11.633 -15.602 -7.094 1 95 58 LYS B CA 1
ATOM 1470 C C . LYS B 1 58 ? -10.203 -16 -6.75 1 95 58 LYS B C 1
ATOM 1472 O O . LYS B 1 58 ? -9.789 -15.922 -5.59 1 95 58 LYS B O 1
ATOM 1477 N N . PRO B 1 59 ? -9.406 -16.516 -7.695 1 94.25 59 PRO B N 1
ATOM 1478 C CA . PRO B 1 59 ? -8.055 -16.984 -7.422 1 94.25 59 PRO B CA 1
ATOM 1479 C C . PRO B 1 59 ? -7.031 -15.859 -7.324 1 94.25 59 PRO B C 1
ATOM 1481 O O . PRO B 1 59 ? -6.152 -15.742 -8.188 1 94.25 59 PRO B O 1
ATOM 1484 N N . TYR B 1 60 ? -7.121 -15.141 -6.305 1 95.81 60 TYR B N 1
ATOM 1485 C CA . TYR B 1 60 ? -6.23 -14.008 -6.098 1 95.81 60 TYR B CA 1
ATOM 1486 C C . TYR B 1 60 ? -5.723 -13.961 -4.66 1 95.81 60 TYR B C 1
ATOM 1488 O O . TYR B 1 60 ? -6.41 -14.406 -3.74 1 95.81 60 TYR B O 1
ATOM 1496 N N . LYS B 1 61 ? -4.547 -13.531 -4.496 1 96.44 61 LYS B N 1
ATOM 1497 C CA . LYS B 1 61 ? -4.086 -12.953 -3.236 1 96.44 61 LYS B CA 1
ATOM 1498 C C . LYS B 1 61 ? -4.457 -11.477 -3.141 1 96.44 61 LYS B C 1
ATOM 1500 O O . LYS B 1 61 ? -4.418 -10.758 -4.141 1 96.44 61 LYS B O 1
ATOM 1505 N N . TYR B 1 62 ? -4.77 -11.047 -1.946 1 97.69 62 TYR B N 1
ATOM 1506 C CA . TYR B 1 62 ? -5.23 -9.664 -1.81 1 97.69 62 TYR B CA 1
ATOM 1507 C C . TYR B 1 62 ? -4.395 -8.914 -0.781 1 97.69 62 TYR B C 1
ATOM 1509 O O . TYR B 1 62 ? -3.982 -9.484 0.231 1 97.69 62 TYR B O 1
ATOM 1517 N N . MET B 1 63 ? -4.227 -7.648 -1.01 1 97.06 63 MET B N 1
ATOM 1518 C CA . MET B 1 63 ? -3.684 -6.68 -0.062 1 97.06 63 MET B CA 1
ATOM 1519 C C . MET B 1 63 ? -4.508 -5.398 -0.06 1 97.06 63 MET B C 1
ATOM 1521 O O . MET B 1 63 ? -4.828 -4.859 -1.12 1 97.06 63 MET B O 1
ATOM 1525 N N . VAL B 1 64 ? -4.848 -4.98 1.082 1 97.94 64 VAL B N 1
ATOM 1526 C CA . VAL B 1 64 ? -5.586 -3.734 1.246 1 97.94 64 VAL B CA 1
ATOM 1527 C C . VAL B 1 64 ? -4.773 -2.762 2.1 1 97.94 64 VAL B C 1
ATOM 1529 O O . VAL B 1 64 ? -4.332 -3.107 3.197 1 97.94 64 VAL B O 1
ATOM 1532 N N . ASN B 1 65 ? -4.461 -1.645 1.604 1 97.19 65 ASN B N 1
ATOM 1533 C CA . ASN B 1 65 ? -3.842 -0.55 2.344 1 97.19 65 ASN B CA 1
ATOM 1534 C C . ASN B 1 65 ? -4.82 0.601 2.566 1 97.19 65 ASN B C 1
ATOM 1536 O O . ASN B 1 65 ? -5.371 1.146 1.608 1 97.19 65 ASN B O 1
ATOM 1540 N N . CYS B 1 66 ? -5.023 0.944 3.75 1 97.38 66 CYS B N 1
ATOM 1541 C CA . CYS B 1 66 ? -5.922 2.045 4.082 1 97.38 66 CYS B CA 1
ATOM 1542 C C . CYS B 1 66 ? -5.18 3.148 4.824 1 97.38 66 CYS B C 1
ATOM 1544 O O . CYS B 1 66 ? -4.484 2.885 5.805 1 97.38 66 CYS B O 1
ATOM 1546 N N . MET B 1 67 ? -5.344 4.32 4.344 1 94.88 67 MET B N 1
ATOM 1547 C CA . MET B 1 67 ? -4.773 5.52 4.953 1 94.88 67 MET B CA 1
ATOM 1548 C C . MET B 1 67 ? -5.863 6.543 5.262 1 94.88 67 MET B C 1
ATOM 1550 O O . MET B 1 67 ? -6.699 6.84 4.41 1 94.88 67 MET B O 1
ATOM 1554 N N . ILE B 1 68 ? -5.848 7.055 6.414 1 93.5 68 ILE B N 1
ATOM 1555 C CA . ILE B 1 68 ? -6.766 8.117 6.797 1 93.5 68 ILE B CA 1
ATOM 1556 C C . ILE B 1 68 ? -5.98 9.352 7.223 1 93.5 68 ILE B C 1
ATOM 1558 O O . ILE B 1 68 ? -4.977 9.242 7.934 1 93.5 68 ILE B O 1
ATOM 1562 N N . MET B 1 69 ? -6.43 10.484 6.797 1 90.06 69 MET B N 1
ATOM 1563 C CA . MET B 1 69 ? -5.73 11.734 7.078 1 90.06 69 MET B CA 1
ATOM 1564 C C . MET B 1 69 ? -6.711 12.812 7.52 1 90.06 69 MET B C 1
ATOM 1566 O O . MET B 1 69 ? -7.883 12.789 7.137 1 90.06 69 MET B O 1
ATOM 1570 N N . GLN B 1 70 ? -6.133 13.711 8.359 1 85.12 70 GLN B N 1
ATOM 1571 C CA . GLN B 1 70 ? -6.879 14.914 8.703 1 85.12 70 GLN B CA 1
ATOM 1572 C C . GLN B 1 70 ? -6.758 15.969 7.609 1 85.12 70 GLN B C 1
ATOM 1574 O O . GLN B 1 70 ? -5.672 16.188 7.059 1 85.12 70 GLN B O 1
ATOM 1579 N N . SER B 1 71 ? -7.797 16.594 7.246 1 75.31 71 SER B N 1
ATOM 1580 C CA . SER B 1 71 ? -7.773 17.656 6.246 1 75.31 71 SER B CA 1
ATOM 1581 C C . SER B 1 71 ? -7.148 18.922 6.809 1 75.31 71 SER B C 1
ATOM 1583 O O . SER B 1 71 ? -7.859 19.875 7.156 1 75.31 71 SER B O 1
ATOM 1585 N N . THR B 1 72 ? -6.074 18.969 7.441 1 67.81 72 THR B N 1
ATOM 1586 C CA . THR B 1 72 ? -5.438 20.141 8.039 1 67.81 72 THR B CA 1
ATOM 1587 C C . THR B 1 72 ? -4.727 20.969 6.977 1 67.81 72 THR B C 1
ATOM 1589 O O . THR B 1 72 ? -4.211 22.047 7.273 1 67.81 72 THR B O 1
ATOM 1592 N N . GLY B 1 73 ? -4.852 20.688 5.773 1 64.44 73 GLY B N 1
ATOM 1593 C CA . GLY B 1 73 ? -4.102 21.391 4.746 1 64.44 73 GLY B CA 1
ATOM 1594 C C . GLY B 1 73 ? -2.684 20.875 4.586 1 64.44 73 GLY B C 1
ATOM 1595 O O . GLY B 1 73 ? -1.957 21.312 3.689 1 64.44 73 GLY B O 1
ATOM 1596 N N . THR B 1 74 ? -2.271 20.234 5.734 1 67 74 THR B N 1
ATOM 1597 C CA . THR B 1 74 ? -0.943 19.656 5.59 1 67 74 THR B CA 1
ATOM 1598 C C . THR B 1 74 ? -0.971 18.469 4.617 1 67 74 THR B C 1
ATOM 1600 O O . THR B 1 74 ? -1.995 17.812 4.477 1 67 74 THR B O 1
ATOM 1603 N N . GLY B 1 75 ? 0.156 18.453 3.848 1 72.5 75 GLY B N 1
ATOM 1604 C CA . GLY B 1 75 ? 0.171 17.641 2.639 1 72.5 75 GLY B 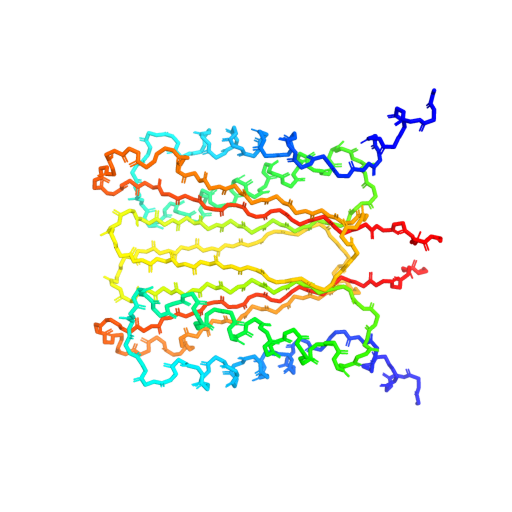CA 1
ATOM 1605 C C . GLY B 1 75 ? 0.676 16.234 2.871 1 72.5 75 GLY B C 1
ATOM 1606 O O . GLY B 1 75 ? 1.696 16.031 3.535 1 72.5 75 GLY B O 1
ATOM 1607 N N . ALA B 1 76 ? -0.071 15.203 2.727 1 83.25 76 ALA B N 1
ATOM 1608 C CA . ALA B 1 76 ? 0.346 13.82 2.523 1 83.25 76 ALA B CA 1
ATOM 1609 C C . ALA B 1 76 ? 0.138 13.391 1.074 1 83.25 76 ALA B C 1
ATOM 1611 O O . ALA B 1 76 ? -0.831 13.797 0.432 1 83.25 76 ALA B O 1
ATOM 1612 N N . CYS B 1 77 ? 1.124 12.734 0.566 1 91.75 77 CYS B N 1
ATOM 1613 C CA . CYS B 1 77 ? 1.035 12.195 -0.784 1 91.75 77 CYS B CA 1
ATOM 1614 C C . CYS B 1 77 ? 1.532 10.75 -0.827 1 91.75 77 CYS B C 1
ATOM 1616 O O . CYS B 1 77 ? 2.51 10.406 -0.162 1 91.75 77 CYS B O 1
ATOM 1618 N N . ALA B 1 78 ? 0.853 9.977 -1.512 1 93.5 78 ALA B N 1
ATOM 1619 C CA . ALA B 1 78 ? 1.237 8.57 -1.641 1 93.5 78 ALA B CA 1
ATOM 1620 C C . ALA B 1 78 ? 1.117 8.102 -3.088 1 93.5 78 ALA B C 1
ATOM 1622 O O . ALA B 1 78 ? 0.261 8.578 -3.834 1 93.5 78 ALA B O 1
ATOM 1623 N N . ALA B 1 79 ? 1.945 7.195 -3.428 1 94.19 79 ALA B N 1
ATOM 1624 C CA . ALA B 1 79 ? 1.895 6.527 -4.727 1 94.19 79 ALA B CA 1
ATOM 1625 C C . ALA B 1 79 ? 2.412 5.098 -4.629 1 94.19 79 ALA B C 1
ATOM 1627 O O . ALA B 1 79 ? 2.953 4.695 -3.596 1 94.19 79 ALA B O 1
ATOM 1628 N N . GLN B 1 80 ? 2.168 4.379 -5.656 1 94.06 80 GLN B N 1
ATOM 1629 C CA . GLN B 1 80 ? 2.596 2.984 -5.688 1 94.06 80 GLN B CA 1
ATOM 1630 C C . GLN B 1 80 ? 3.203 2.627 -7.039 1 94.06 80 GLN B C 1
ATOM 1632 O O . GLN B 1 80 ? 2.848 3.215 -8.062 1 94.06 80 GLN B O 1
ATOM 1637 N N . SER B 1 81 ? 4.09 1.82 -7.023 1 95.25 81 SER B N 1
ATOM 1638 C CA . SER B 1 81 ? 4.676 1.178 -8.195 1 95.25 81 SER B CA 1
ATOM 1639 C C . SER B 1 81 ? 4.602 -0.342 -8.086 1 95.25 81 SER B C 1
ATOM 1641 O O . SER B 1 81 ? 4.578 -0.89 -6.984 1 95.25 81 SER B O 1
ATOM 1643 N N . CYS B 1 82 ? 4.512 -0.91 -9.305 1 94.56 82 CYS B N 1
ATOM 1644 C CA . CYS B 1 82 ? 4.328 -2.357 -9.273 1 94.56 82 CYS B CA 1
ATOM 1645 C C . CYS B 1 82 ? 5.172 -3.037 -10.352 1 94.56 82 CYS B C 1
ATOM 1647 O O . CYS B 1 82 ? 5.41 -2.461 -11.414 1 94.56 82 CYS B O 1
ATOM 1649 N N . PHE B 1 83 ? 5.656 -4.23 -9.992 1 96.5 83 PHE B N 1
ATOM 1650 C CA . PHE B 1 83 ? 6.215 -5.203 -10.922 1 96.5 83 PHE B CA 1
ATOM 1651 C C . PHE B 1 83 ? 5.41 -6.496 -10.906 1 96.5 83 PHE B C 1
ATOM 1653 O O . PHE B 1 83 ? 5.598 -7.34 -10.023 1 96.5 83 PHE B O 1
ATOM 1660 N N . TRP B 1 84 ? 4.484 -6.672 -11.812 1 93.31 84 TRP B N 1
ATOM 1661 C CA . TRP B 1 84 ? 3.512 -7.758 -11.898 1 93.31 84 TRP B CA 1
ATOM 1662 C C . TRP B 1 84 ? 2.912 -7.852 -13.297 1 93.31 84 TRP B C 1
ATOM 1664 O O . TRP B 1 84 ? 3.404 -7.219 -14.234 1 93.31 84 TRP B O 1
ATOM 1674 N N . ASP B 1 85 ? 2.031 -8.727 -13.516 1 91.94 85 ASP B N 1
ATOM 1675 C CA . ASP B 1 85 ? 1.347 -8.867 -14.797 1 91.94 85 ASP B CA 1
ATOM 1676 C C . ASP B 1 85 ? 0.051 -8.055 -14.82 1 91.94 85 ASP B C 1
ATOM 1678 O O . ASP B 1 85 ? -0.952 -8.469 -14.234 1 91.94 85 ASP B O 1
ATOM 1682 N N . GLY B 1 86 ? 0.061 -6.965 -15.492 1 90.19 86 GLY B N 1
ATOM 1683 C CA . GLY B 1 86 ? -1.059 -6.039 -15.523 1 90.19 86 GLY B CA 1
ATOM 1684 C C . GLY B 1 86 ? -2.275 -6.594 -16.234 1 90.19 86 GLY B C 1
ATOM 1685 O O . GLY B 1 86 ? -3.363 -6.016 -16.172 1 90.19 86 GLY B O 1
ATOM 1686 N N . VAL B 1 87 ? -2.096 -7.68 -16.875 1 89.62 87 VAL B N 1
ATOM 1687 C CA . VAL B 1 87 ? -3.207 -8.297 -17.594 1 89.62 87 VAL B CA 1
ATOM 1688 C C . VAL B 1 87 ? -4.047 -9.133 -16.641 1 89.62 87 VAL B C 1
ATOM 1690 O O . VAL B 1 87 ? -5.277 -9.117 -16.703 1 89.62 87 VAL B O 1
ATOM 1693 N N . VAL B 1 88 ? -3.4 -9.844 -15.75 1 91.5 88 VAL B N 1
ATOM 1694 C CA . VAL B 1 88 ? -4.113 -10.789 -14.898 1 91.5 88 VAL B CA 1
ATOM 1695 C C . VAL B 1 88 ? -4.238 -10.219 -13.484 1 91.5 88 VAL B C 1
ATOM 1697 O O . VAL B 1 88 ? -5.121 -10.617 -12.727 1 91.5 88 VAL B O 1
ATOM 1700 N N . ASP B 1 89 ? -3.355 -9.32 -13.133 1 95.25 89 ASP B N 1
ATOM 1701 C CA . ASP B 1 89 ? -3.404 -8.727 -11.805 1 95.25 89 ASP B CA 1
ATOM 1702 C C . ASP B 1 89 ? -4.242 -7.449 -11.805 1 95.25 89 ASP B C 1
ATOM 1704 O O . ASP B 1 89 ? -4.605 -6.938 -12.867 1 95.25 89 ASP B O 1
ATOM 1708 N N . GLY B 1 90 ? -4.621 -6.992 -10.664 1 95.44 90 GLY B N 1
ATOM 1709 C CA . GLY B 1 90 ? -5.496 -5.832 -10.586 1 95.44 90 GLY B CA 1
ATOM 1710 C C . GLY B 1 90 ? -5.148 -4.898 -9.445 1 95.44 90 GLY B C 1
ATOM 1711 O O . GLY B 1 90 ? -4.574 -5.324 -8.438 1 95.44 90 GLY B O 1
ATOM 1712 N N . ILE B 1 91 ? -5.531 -3.643 -9.625 1 96.62 91 ILE B N 1
ATOM 1713 C CA . ILE B 1 91 ? -5.371 -2.633 -8.586 1 96.62 91 ILE B CA 1
ATOM 1714 C C . ILE B 1 91 ? -6.566 -1.682 -8.609 1 96.62 91 ILE B C 1
ATOM 1716 O O . ILE B 1 91 ? -7.102 -1.367 -9.672 1 96.62 91 ILE B O 1
ATOM 1720 N N . ALA B 1 92 ? -6.996 -1.303 -7.461 1 97.19 92 ALA B N 1
ATOM 1721 C CA . ALA B 1 92 ? -8.016 -0.269 -7.293 1 97.19 92 ALA B CA 1
ATOM 1722 C C . ALA B 1 92 ? -7.582 0.766 -6.258 1 97.19 92 ALA B C 1
ATOM 1724 O O . ALA B 1 92 ? -7.203 0.412 -5.141 1 97.19 92 ALA B O 1
ATOM 1725 N N . ILE B 1 93 ? -7.602 1.988 -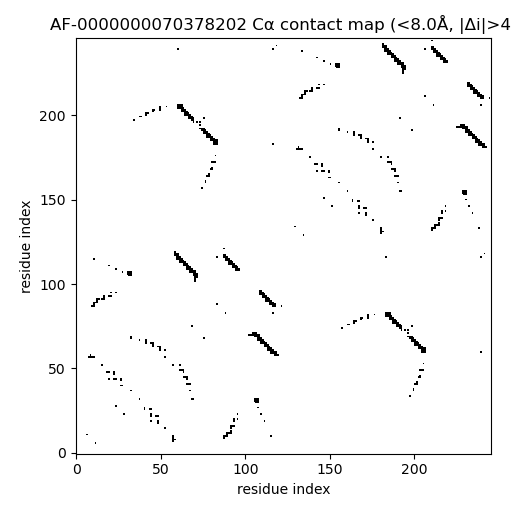6.672 1 96.12 93 ILE B N 1
ATOM 1726 C CA . ILE B 1 93 ? -7.258 3.086 -5.773 1 96.12 93 ILE B CA 1
ATOM 1727 C C . ILE B 1 93 ? -8.484 3.967 -5.543 1 96.12 93 ILE B C 1
ATOM 1729 O O . ILE B 1 93 ? -9.016 4.562 -6.484 1 96.12 93 ILE B O 1
ATOM 1733 N N . ILE B 1 94 ? -8.891 4.051 -4.301 1 96.94 94 ILE B N 1
ATOM 1734 C CA . ILE B 1 94 ? -10.094 4.789 -3.926 1 96.94 94 ILE B CA 1
ATOM 1735 C C . ILE B 1 94 ? -9.719 5.977 -3.043 1 96.94 94 ILE B C 1
ATOM 1737 O O . ILE B 1 94 ? -9.117 5.801 -1.98 1 96.94 94 ILE B O 1
ATOM 1741 N N . LYS B 1 95 ? -10 7.082 -3.518 1 93.19 95 LYS B N 1
ATOM 1742 C CA . LYS B 1 95 ? -9.844 8.297 -2.729 1 93.19 95 LYS B CA 1
ATOM 1743 C C . LYS B 1 95 ? -11.195 8.836 -2.275 1 93.19 95 LYS B C 1
ATOM 1745 O O . LYS B 1 95 ? -12.141 8.914 -3.066 1 93.19 95 LYS B O 1
ATOM 1750 N N . TRP B 1 96 ? -11.219 9.094 -1.024 1 92.81 96 TRP B N 1
ATOM 1751 C CA . TRP B 1 96 ? -12.469 9.594 -0.46 1 92.81 96 TRP B CA 1
ATOM 1752 C C . TRP B 1 96 ? -12.219 10.797 0.442 1 92.81 96 TRP B C 1
ATOM 1754 O O . TRP B 1 96 ? -11.328 10.766 1.293 1 92.81 96 TRP B O 1
ATOM 1764 N N . PRO B 1 97 ? -12.883 11.922 0.484 1 89.75 97 PRO B N 1
ATOM 1765 C CA . PRO B 1 97 ? -13.992 12.125 -0.452 1 89.75 97 PRO B CA 1
ATOM 1766 C C . PRO B 1 97 ? -13.516 12.414 -1.875 1 89.75 97 PRO B C 1
ATOM 1768 O O . PRO B 1 97 ? -12.367 12.805 -2.078 1 89.75 97 PRO B O 1
ATOM 1771 N N . LYS B 1 98 ? -14.414 12.078 -2.941 1 80.38 98 LYS B N 1
ATOM 1772 C CA . LYS B 1 98 ? -14.062 12.297 -4.34 1 80.38 98 LYS B CA 1
ATOM 1773 C C . LYS B 1 98 ? -14.086 13.781 -4.688 1 80.38 98 LYS B C 1
ATOM 1775 O O . LYS B 1 98 ? -13.227 14.258 -5.434 1 80.38 98 LYS B O 1
ATOM 1780 N N . ASP B 1 99 ? -15.109 14.445 -4.301 1 67.94 99 ASP B N 1
ATOM 1781 C CA . ASP B 1 99 ? -15.305 15.844 -4.648 1 67.94 99 ASP B CA 1
ATOM 1782 C C . ASP B 1 99 ? -14.609 16.766 -3.648 1 67.94 99 ASP B C 1
ATOM 1784 O O . ASP B 1 99 ? -14.57 16.469 -2.451 1 67.94 99 ASP B O 1
ATOM 1788 N N . SER B 1 100 ? -13.508 17.328 -4.066 1 56.38 100 SER B N 1
ATOM 1789 C CA . SER B 1 100 ? -12.727 18.281 -3.289 1 56.38 100 SER B CA 1
ATOM 1790 C C . SER B 1 100 ? -13.625 19.328 -2.625 1 56.38 100 SER B C 1
ATOM 1792 O O . SER B 1 100 ? -13.133 20.281 -2.033 1 56.38 100 SER B O 1
ATOM 1794 N N . LYS B 1 101 ? -14.914 19.172 -2.607 1 52 101 LYS B N 1
ATOM 1795 C CA . LYS B 1 101 ? -15.57 20.375 -2.1 1 52 101 LYS B CA 1
ATOM 1796 C C . LYS B 1 101 ? -14.914 20.859 -0.814 1 52 101 LYS B C 1
ATOM 1798 O O . LYS B 1 101 ? -14.008 20.203 -0.287 1 52 101 LYS B O 1
ATOM 1803 N N . GLU B 1 102 ? -15.672 21.812 -0.041 1 50.19 102 GLU B N 1
ATOM 1804 C CA . GLU B 1 102 ? -15.328 22.672 1.087 1 50.19 102 GLU B CA 1
ATOM 1805 C C . GLU B 1 102 ? -14.758 21.859 2.246 1 50.19 102 GLU B C 1
ATOM 1807 O O . GLU B 1 102 ? -15.453 21.016 2.826 1 50.19 102 GLU B O 1
ATOM 1812 N N . TYR B 1 103 ? -13.516 21.484 1.968 1 54.03 103 TYR B N 1
ATOM 1813 C CA . TYR B 1 103 ? -12.773 20.875 3.061 1 54.03 103 TYR B CA 1
ATOM 1814 C C . TYR B 1 103 ? -13.016 21.609 4.371 1 54.03 103 TYR B C 1
ATOM 1816 O O . TYR B 1 103 ? -12.75 22.812 4.48 1 54.03 103 TYR B O 1
ATOM 1824 N N . SER B 1 104 ? -14.086 21.234 5.055 1 60.03 104 SER B N 1
ATOM 1825 C CA . SER B 1 104 ? -14.141 21.75 6.418 1 60.03 104 SER B CA 1
ATOM 1826 C C . SER B 1 104 ? -12.891 21.375 7.203 1 60.03 104 SER B C 1
ATOM 1828 O O . SER B 1 104 ? -12.266 20.344 6.922 1 60.03 104 SER B O 1
ATOM 1830 N N . LYS B 1 105 ? -12.648 22.203 8.031 1 63.47 105 LYS B N 1
ATOM 1831 C CA . LYS B 1 105 ? -11.594 21.953 9.016 1 63.47 105 LYS B CA 1
ATOM 1832 C C . LYS B 1 105 ? -11.805 20.625 9.719 1 63.47 105 LYS B C 1
ATOM 1834 O O . LYS B 1 105 ? -12.914 20.312 10.148 1 63.47 105 LYS B O 1
ATOM 1839 N N . ASN B 1 106 ? -10.922 19.703 9.703 1 70.12 106 ASN B N 1
ATOM 1840 C CA . ASN B 1 106 ? -10.898 18.453 10.445 1 70.12 106 ASN B CA 1
ATOM 1841 C C . ASN B 1 106 ? -11.617 17.344 9.688 1 70.12 106 ASN B C 1
ATOM 1843 O O . ASN B 1 106 ? -12.039 16.344 10.289 1 70.12 106 ASN B O 1
ATOM 1847 N N . GLN B 1 107 ? -11.953 17.797 8.445 1 80.81 107 GLN B N 1
ATOM 1848 C CA . GLN B 1 107 ? -12.547 16.734 7.645 1 80.81 107 GLN B CA 1
ATOM 1849 C C . GLN B 1 107 ? -11.594 15.562 7.488 1 80.81 107 GLN B C 1
ATOM 1851 O O . GLN B 1 107 ? -10.367 15.742 7.512 1 80.81 107 GLN B O 1
ATOM 1856 N N . VAL B 1 108 ? -12.234 14.367 7.566 1 89.06 108 VAL B N 1
ATOM 1857 C CA . VAL B 1 108 ? -11.461 13.141 7.402 1 89.06 108 VAL B CA 1
ATOM 1858 C C . VAL B 1 108 ? -11.375 12.773 5.922 1 89.06 108 VAL B C 1
ATOM 1860 O O . VAL B 1 108 ? -12.375 12.836 5.203 1 89.06 108 VAL B O 1
ATOM 1863 N N . SER B 1 109 ? -10.188 12.469 5.441 1 91 109 SER B N 1
ATOM 1864 C CA . SER B 1 109 ? -9.969 11.914 4.109 1 91 109 SER B CA 1
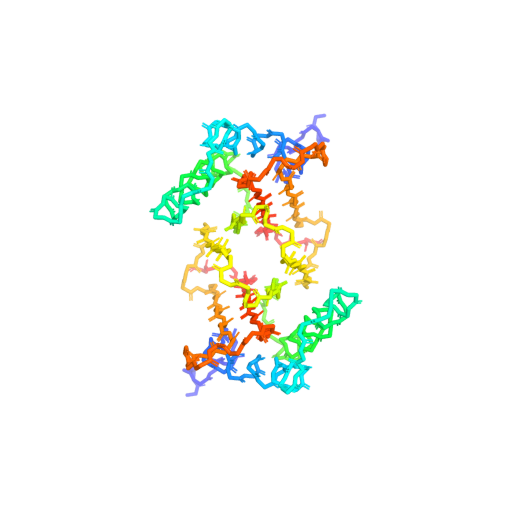ATOM 1865 C C . SER B 1 109 ? -9.312 10.539 4.184 1 91 109 SER B C 1
ATOM 1867 O O . SER B 1 109 ? -8.609 10.234 5.148 1 91 109 SER B O 1
ATOM 1869 N N . ALA B 1 110 ? -9.625 9.758 3.168 1 93.62 110 ALA B N 1
ATOM 1870 C CA . ALA B 1 110 ? -9.062 8.406 3.174 1 93.62 110 ALA B CA 1
ATOM 1871 C C . ALA B 1 110 ? -8.625 7.992 1.772 1 93.62 110 ALA B C 1
ATOM 1873 O O . ALA B 1 110 ? -9.219 8.422 0.778 1 93.62 110 ALA B O 1
ATOM 1874 N N . ILE B 1 111 ? -7.613 7.199 1.732 1 95.19 111 ILE B N 1
ATOM 1875 C CA . ILE B 1 111 ? -7.207 6.5 0.518 1 95.19 111 ILE B CA 1
ATOM 1876 C C . ILE B 1 111 ? -7.113 5 0.792 1 95.19 111 ILE B C 1
ATOM 1878 O O . ILE B 1 111 ? -6.406 4.574 1.707 1 95.19 111 ILE B O 1
ATOM 1882 N N . VAL B 1 112 ? -7.832 4.254 0.074 1 97.56 112 VAL B N 1
ATOM 1883 C CA . VAL B 1 112 ? -7.762 2.799 0.178 1 97.56 112 VAL B CA 1
ATOM 1884 C C . VAL B 1 112 ? -7.242 2.213 -1.133 1 97.56 112 VAL B C 1
ATOM 1886 O O . VAL B 1 112 ? -7.777 2.504 -2.205 1 97.56 112 VAL B O 1
ATOM 1889 N N . THR B 1 113 ? -6.25 1.482 -1.102 1 97.56 113 THR B N 1
ATOM 1890 C CA . THR B 1 113 ? -5.672 0.81 -2.26 1 97.56 113 THR B CA 1
ATOM 1891 C C . THR B 1 113 ? -5.828 -0.704 -2.139 1 97.56 113 THR B C 1
ATOM 1893 O O . THR B 1 113 ? -5.457 -1.293 -1.122 1 97.56 113 THR B O 1
ATOM 1896 N N . VAL B 1 114 ? -6.371 -1.284 -3.121 1 98.12 114 VAL B N 1
ATOM 1897 C CA . VAL B 1 114 ? -6.555 -2.73 -3.16 1 98.12 114 VAL B CA 1
ATOM 1898 C C . VAL B 1 114 ? -5.676 -3.334 -4.254 1 98.12 114 VAL B C 1
ATOM 1900 O O . VAL B 1 114 ? -5.68 -2.863 -5.395 1 98.12 114 VAL B O 1
ATOM 1903 N N . PHE B 1 115 ? -4.973 -4.34 -3.867 1 97.12 115 PHE B N 1
ATOM 1904 C CA . PHE B 1 115 ? -4.164 -5.105 -4.805 1 97.12 115 PHE B CA 1
ATOM 1905 C C . PHE B 1 115 ? -4.66 -6.543 -4.906 1 97.12 115 PHE B C 1
ATOM 1907 O O . PHE B 1 115 ? -4.922 -7.184 -3.887 1 97.12 115 PHE B O 1
ATOM 1914 N N . ALA B 1 116 ? -4.766 -6.98 -6.121 1 97.06 116 ALA B N 1
ATOM 1915 C CA . ALA B 1 116 ? -5.109 -8.367 -6.395 1 97.06 116 ALA B CA 1
ATOM 1916 C C . ALA B 1 116 ? -4.047 -9.039 -7.27 1 97.06 116 ALA B C 1
ATOM 1918 O O . ALA B 1 116 ? -3.855 -8.648 -8.422 1 97.06 116 ALA B O 1
ATOM 1919 N N . SER B 1 117 ? -3.391 -10.023 -6.75 1 95.75 117 SER B N 1
ATOM 1920 C CA . SER B 1 117 ? -2.365 -10.781 -7.465 1 95.75 117 SER B CA 1
ATOM 1921 C C . SER B 1 117 ? -2.885 -12.141 -7.906 1 95.75 117 SER B C 1
ATOM 1923 O O . SER B 1 117 ? -3.186 -13 -7.074 1 95.75 117 SER B O 1
ATOM 1925 N N . SER B 1 118 ? -2.904 -12.352 -9.164 1 94.81 118 SER B N 1
ATOM 1926 C CA . SER B 1 118 ? -3.48 -13.578 -9.711 1 94.81 118 SER B CA 1
ATOM 1927 C C . SER B 1 118 ? -2.637 -14.797 -9.352 1 94.81 118 SER B C 1
ATOM 1929 O O . SER B 1 118 ? -1.406 -14.742 -9.391 1 94.81 118 SER B O 1
ATOM 1931 N N . LEU B 1 119 ? -3.3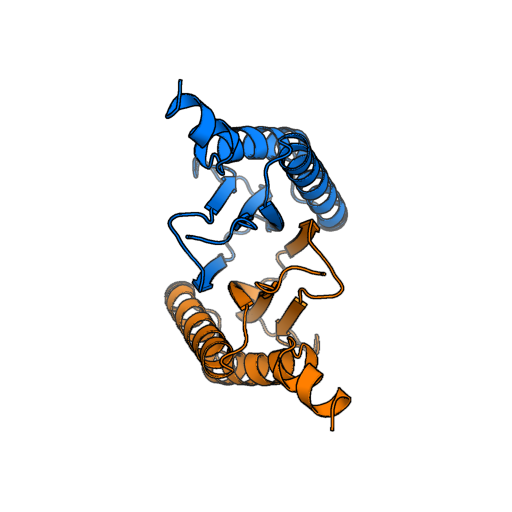4 -15.867 -9.039 1 90.44 119 LEU B N 1
ATOM 1932 C CA . LEU B 1 119 ? -2.693 -17.141 -8.727 1 90.44 119 LEU B CA 1
ATOM 1933 C C . LEU B 1 119 ? -2.635 -18.031 -9.961 1 90.44 119 LEU B C 1
ATOM 1935 O O . LEU B 1 119 ? -2.033 -19.109 -9.922 1 90.44 119 LEU B O 1
ATOM 1939 N N . VAL B 1 120 ? -3.316 -17.688 -10.977 1 77.31 120 VAL B N 1
ATOM 1940 C CA . VAL B 1 120 ? -3.365 -18.516 -12.18 1 77.31 120 VAL B CA 1
ATOM 1941 C C . VAL B 1 120 ? -2.137 -18.234 -13.039 1 77.31 120 VAL B C 1
ATOM 1943 O O . VAL B 1 120 ? -1.796 -17.078 -13.297 1 77.31 120 VAL B O 1
ATOM 1946 N N . PRO B 1 121 ? -1.247 -19.328 -13.281 1 62.59 121 PRO B N 1
ATOM 1947 C CA . PRO B 1 121 ? -0.071 -19.141 -14.133 1 62.59 121 PRO B CA 1
ATOM 1948 C C . PRO B 1 121 ? -0.432 -18.672 -15.547 1 62.59 121 PRO B C 1
ATOM 1950 O O . PRO B 1 121 ? -1.5 -19.016 -16.062 1 62.59 121 PRO B O 1
ATOM 1953 N N . ASN B 1 122 ? -0.056 -17.469 -15.977 1 53.31 122 ASN B N 1
ATOM 1954 C CA . ASN B 1 122 ? -0.276 -17.109 -17.375 1 53.31 122 ASN B CA 1
ATOM 1955 C C . ASN B 1 122 ? 0.259 -18.203 -18.312 1 53.31 122 ASN B C 1
ATOM 1957 O O . ASN B 1 122 ? 1.396 -18.656 -18.156 1 53.31 122 ASN B O 1
ATOM 1961 N N . HIS B 1 123 ? -0.527 -19.078 -18.75 1 42.47 123 HIS B N 1
ATOM 1962 C CA . HIS B 1 123 ? -0.101 -19.922 -19.859 1 42.47 123 HIS B CA 1
ATOM 1963 C C . HIS B 1 123 ? 0.399 -19.094 -21.031 1 42.47 123 HIS B C 1
ATOM 1965 O O . HIS B 1 123 ? -0.087 -17.984 -21.25 1 42.47 123 HIS B O 1
#

Organism: Tetrahymena thermophila (strain SB210) (NCBI:txid312017)

Radius of gyration: 18.77 Å; Cα contacts (8 Å, |Δi|>4): 410; chains: 2; bounding box: 44×50×41 Å

pLDDT: mean 87.72, std 15.15, range [36.0, 98.62]

Nearest PDB structures (foldseek):
  8pr0-assembly1_G  TM=9.422E-01  e=2.805E-12  Homo sapiens
  8glv-assembly1_AR  TM=9.419E-01  e=3.936E-12  Chlamydomonas reinhardtii
  2pg1-assembly1_G  TM=9.541E-01  e=8.294E-12  Drosophila melanogaster
  5wi4-assembly1_A  TM=9.405E-01  e=3.940E-11  Mus musculus
  8glv-assembly1_MK  TM=9.251E-01  e=9.517E-10  Chlamydomonas reinhardtii

Secondary structure (DSSP, 8-state):
-HHHHHHHHS--HHHHHHHHHHHHHHHHTTPBP-TTTHHHHHHHHHHHHHHHHHHTT-SEEEEEEEEEEE-SS--EEEEEEEES-TTT-EEEEEEESSS-----TTBEEEEEEEEEEE-S---/-HHHHHHHHS--HHHHHHHHHHHHHHHHTTPBP-TTTHHHHHHHHHHHHHHHHHHTT-SEEEEEEEEEEE-SS--EEEEEEEES-TTT-EEEEEEESSS-----TTBEEEEEEEEEEE-S---